Protein AF-A0A966KMU8-F1 (afdb_monomer)

pLDDT: mean 81.79, std 13.54, range [44.19, 96.44]

Solvent-accessible surface area (backbone atoms only — not comparable to full-atom values): 11933 Å² total; per-residue (Å²): 80,51,68,30,43,35,52,40,21,59,75,62,37,68,90,67,59,47,63,68,55,29,30,61,69,42,75,46,68,76,71,56,51,53,75,74,33,65,46,62,56,37,42,50,31,54,43,38,76,75,45,41,55,70,48,51,51,51,43,41,45,61,68,57,72,90,74,52,74,70,79,55,42,66,22,52,52,46,50,63,64,45,20,84,82,33,68,70,30,29,73,56,48,50,63,39,51,53,53,52,45,58,61,40,67,74,50,51,72,41,44,34,54,46,23,55,49,40,36,54,50,50,51,49,46,69,70,36,39,89,83,37,65,74,57,60,75,50,51,63,54,54,46,54,60,44,67,55,61,57,57,52,38,64,78,68,67,50,67,88,56,79,75,79,76,70,85,70,64,84,70,58,56,86,66,66,63,50,53,59,48,52,52,48,36,41,51,52,23,42,51,53,43,32,73,75,59,35,77,94,66,62,46,72,76,57,25,69,73,64,81

Radius of gyration: 22.35 Å; Cα contacts (8 Å, |Δi|>4): 184; chains: 1; bounding box: 47×52×58 Å

Secondary structure (DSSP, 8-state):
-HHHHHHHHHHH-GGG--HHHHHHHTT--THHHHHHHSSHHHHHHHHHHHHHHHHHHHHHS---GGGS--TTHHHHHHHHHHTTT-HHHHHHHHHHHHHHHHHHHTS-HHHHHHHHHHHHHHHHHHHHTTT-GGGGGGHHHHHHHHTS-TTHHHHTT-TTPPP----------TTTTHHHHHHHHHHHHHHHHHHHH-GGG--HHHHTTT-

Sequence (211 aa):
MLRAGMHLIETNGIDRVTVAAILEEAEVARGTVYAHFGEVFGVFASAWSLLGAPWLRLMVSAPDEATMPSQYRGALVSILLAARRAPVLHEVVQPDVDRVWAEVERSTAGSELRAVWLLLMRLSLDLSLPALPEATALVPLVGVIGSLPDDVLERYGLVGQEIPKLPVSATLSPFDSEVDDITRRLMVAAVDVVASSGLSAASMLRVCRTA

Structure (mmCIF, N/CA/C/O backbone):
data_AF-A0A966KMU8-F1
#
_entry.id   AF-A0A966KMU8-F1
#
loop_
_atom_site.group_PDB
_atom_site.id
_atom_site.type_symbol
_atom_site.label_atom_id
_atom_site.label_alt_id
_atom_site.label_comp_id
_atom_site.label_asym_id
_atom_site.label_entity_id
_atom_site.label_seq_id
_atom_site.pdbx_PDB_ins_code
_atom_site.Cartn_x
_atom_site.Cartn_y
_atom_site.Cartn_z
_atom_site.occupancy
_atom_site.B_iso_or_equiv
_atom_site.auth_seq_id
_atom_site.auth_comp_id
_atom_site.auth_asym_id
_atom_site.auth_atom_id
_atom_site.pdbx_PDB_model_num
ATOM 1 N N . MET A 1 1 ? -15.571 7.636 9.233 1.00 87.12 1 MET A N 1
ATOM 2 C CA . MET A 1 1 ? -15.111 6.260 9.536 1.00 87.12 1 MET A CA 1
ATOM 3 C C . MET A 1 1 ? -13.899 5.847 8.711 1.00 87.12 1 MET A C 1
ATOM 5 O O . MET A 1 1 ? -12.851 5.727 9.314 1.00 87.12 1 MET A O 1
ATOM 9 N N . LEU A 1 2 ? -13.968 5.707 7.376 1.00 91.69 2 LEU A N 1
ATOM 10 C CA . LEU A 1 2 ? -12.785 5.306 6.578 1.00 91.69 2 LEU A CA 1
ATOM 11 C C . LEU A 1 2 ? -11.597 6.260 6.768 1.00 91.69 2 LEU A C 1
ATOM 13 O O . LEU A 1 2 ? -10.502 5.830 7.104 1.00 91.69 2 LEU A O 1
ATOM 17 N N . ARG A 1 3 ? -11.849 7.572 6.661 1.00 91.44 3 ARG A N 1
ATOM 18 C CA . ARG A 1 3 ? -10.847 8.621 6.904 1.00 91.44 3 ARG A CA 1
ATOM 19 C C . ARG A 1 3 ? -10.197 8.521 8.291 1.00 91.44 3 ARG A C 1
ATOM 21 O O . ARG A 1 3 ? -8.981 8.598 8.399 1.00 91.44 3 ARG A O 1
ATOM 28 N N . ALA A 1 4 ? -11.023 8.326 9.318 1.00 91.31 4 ALA A N 1
ATOM 29 C CA . ALA A 1 4 ? -10.590 8.142 10.701 1.00 91.31 4 ALA A CA 1
ATOM 30 C C . ALA A 1 4 ? -9.742 6.870 10.858 1.00 91.31 4 ALA A C 1
ATOM 32 O O . ALA A 1 4 ? -8.673 6.916 11.446 1.00 91.31 4 ALA A O 1
ATOM 33 N N . GLY A 1 5 ? -10.167 5.753 10.256 1.00 91.69 5 GLY A N 1
ATOM 34 C CA . GLY A 1 5 ? -9.404 4.506 10.239 1.00 91.69 5 GLY A CA 1
ATOM 35 C C . GLY A 1 5 ? -8.023 4.675 9.607 1.00 91.69 5 GLY A C 1
ATOM 36 O O . GLY A 1 5 ? -7.034 4.284 10.213 1.00 91.69 5 GLY A O 1
ATOM 37 N N . MET A 1 6 ? -7.938 5.323 8.442 1.00 94.81 6 MET A N 1
ATOM 38 C CA . MET A 1 6 ? -6.650 5.581 7.788 1.00 94.81 6 MET A CA 1
ATOM 39 C C . MET A 1 6 ? -5.757 6.509 8.622 1.00 94.81 6 MET A C 1
ATOM 41 O O . MET A 1 6 ? -4.573 6.235 8.772 1.00 94.81 6 MET A O 1
ATOM 45 N N . HIS A 1 7 ? -6.317 7.568 9.216 1.00 94.00 7 HIS A N 1
ATOM 46 C CA . HIS A 1 7 ? -5.573 8.463 10.110 1.00 94.00 7 HIS A CA 1
ATOM 47 C C . HIS A 1 7 ? -5.036 7.739 11.359 1.00 94.00 7 HIS A C 1
ATOM 49 O O . HIS A 1 7 ? -3.885 7.928 11.752 1.00 94.00 7 HIS A O 1
ATOM 55 N N . LEU A 1 8 ? -5.840 6.856 11.955 1.00 93.56 8 LEU A N 1
ATOM 56 C CA . LEU A 1 8 ? -5.433 6.048 13.105 1.00 93.56 8 LEU A CA 1
ATOM 57 C C . LEU A 1 8 ? -4.357 5.016 12.746 1.00 93.56 8 LEU A C 1
ATOM 59 O O . LEU A 1 8 ? -3.495 4.745 13.578 1.00 93.56 8 LEU A O 1
ATOM 63 N N . ILE A 1 9 ? -4.370 4.463 11.527 1.00 94.38 9 ILE A N 1
ATOM 64 C CA . ILE A 1 9 ? -3.278 3.597 11.058 1.00 94.38 9 ILE A CA 1
ATOM 65 C C . ILE A 1 9 ? -1.978 4.401 10.934 1.00 94.38 9 ILE A C 1
ATOM 67 O O . ILE A 1 9 ? -0.957 3.941 11.432 1.00 94.38 9 ILE A O 1
ATOM 71 N N . GLU A 1 10 ? -2.007 5.586 10.312 1.00 91.00 10 GLU A N 1
ATOM 72 C CA . GLU A 1 10 ? -0.810 6.435 10.148 1.00 91.00 10 GLU A CA 1
ATOM 73 C C . GLU A 1 10 ? -0.162 6.801 11.490 1.00 91.00 10 GLU A C 1
ATOM 75 O O . GLU A 1 10 ? 1.058 6.857 11.611 1.00 91.00 10 GLU A O 1
ATOM 80 N N . THR A 1 11 ? -0.979 7.053 12.512 1.00 90.31 11 THR A N 1
ATOM 81 C CA . THR A 1 11 ? -0.500 7.529 13.817 1.00 90.31 11 THR A CA 1
ATOM 82 C C . THR A 1 11 ? -0.091 6.398 14.753 1.00 90.31 11 THR A C 1
ATOM 84 O O . THR A 1 11 ? 0.915 6.509 15.454 1.00 90.31 11 THR A O 1
ATOM 87 N N . ASN A 1 12 ? -0.852 5.301 14.775 1.00 90.62 12 ASN A N 1
ATOM 88 C CA . ASN A 1 12 ? -0.710 4.260 15.795 1.00 90.62 12 ASN A CA 1
ATOM 89 C C . ASN A 1 12 ? -0.205 2.921 15.242 1.00 90.62 12 ASN A C 1
ATOM 91 O O . ASN A 1 12 ? 0.166 2.040 16.021 1.00 90.62 12 ASN A O 1
ATOM 95 N N . GLY A 1 13 ? -0.181 2.758 13.920 1.00 89.56 13 GLY A N 1
ATOM 96 C CA . GLY A 1 13 ? 0.028 1.478 13.257 1.00 89.56 13 GLY A CA 1
ATOM 97 C C . GLY A 1 13 ? -1.237 0.617 13.255 1.00 89.56 13 GLY A C 1
ATOM 98 O O . GLY A 1 13 ? -2.065 0.668 14.166 1.00 89.56 13 GLY A O 1
ATOM 99 N N . ILE A 1 14 ? -1.373 -0.212 12.218 1.00 92.31 14 ILE A N 1
ATOM 100 C CA . ILE A 1 14 ? -2.603 -0.968 11.934 1.00 92.31 14 ILE A CA 1
ATOM 101 C C . ILE A 1 14 ? -3.051 -1.894 13.075 1.00 92.31 14 ILE A C 1
ATOM 103 O O . ILE A 1 14 ? -4.246 -2.019 13.324 1.00 92.31 14 ILE A O 1
ATOM 107 N N . ASP A 1 15 ? -2.103 -2.470 13.819 1.00 89.25 15 ASP A N 1
ATOM 108 C CA . ASP A 1 15 ? -2.380 -3.427 14.901 1.00 89.25 15 ASP A CA 1
ATOM 109 C C . ASP A 1 15 ? -2.935 -2.780 16.175 1.00 89.25 15 ASP A C 1
ATOM 111 O O . ASP A 1 15 ? -3.486 -3.469 17.032 1.00 89.25 15 ASP A O 1
ATOM 115 N N . ARG A 1 16 ? -2.777 -1.461 16.336 1.00 90.19 16 ARG A N 1
ATOM 116 C CA . ARG A 1 16 ? -3.205 -0.741 17.547 1.00 90.19 16 ARG A CA 1
ATOM 117 C C . ARG A 1 16 ? -4.558 -0.057 17.389 1.00 90.19 16 ARG A C 1
ATOM 119 O O . ARG A 1 16 ? -5.068 0.522 18.347 1.00 90.19 16 ARG A O 1
ATOM 126 N N . VAL A 1 17 ? -5.147 -0.107 16.198 1.00 92.38 17 VAL A N 1
ATOM 127 C CA . VAL A 1 17 ? -6.423 0.549 15.924 1.00 92.38 17 VAL A CA 1
ATOM 128 C C . VAL A 1 17 ? -7.578 -0.314 16.427 1.00 92.38 17 VAL A C 1
ATOM 130 O O . VAL A 1 17 ? -7.686 -1.495 16.110 1.00 92.38 17 VAL A O 1
ATOM 133 N N . THR A 1 18 ? -8.487 0.294 17.188 1.00 91.06 18 THR A N 1
ATOM 134 C CA . THR A 1 18 ? -9.681 -0.376 17.722 1.00 91.06 18 THR A CA 1
ATOM 135 C C . THR A 1 18 ? -10.960 0.232 17.150 1.00 91.06 18 THR A C 1
ATOM 137 O O . THR A 1 18 ? -10.980 1.394 16.741 1.00 91.06 18 THR A O 1
ATOM 140 N N . VAL A 1 19 ? -12.068 -0.525 17.180 1.00 88.44 19 VAL A N 1
ATOM 141 C CA . VAL A 1 19 ? -13.398 -0.007 16.798 1.00 88.44 19 VAL A CA 1
ATOM 142 C C . VAL A 1 19 ? -13.755 1.236 17.616 1.00 88.44 19 VAL A C 1
ATOM 144 O O . VAL A 1 19 ? -14.278 2.200 17.069 1.00 88.44 19 VAL A O 1
ATOM 147 N N . ALA A 1 20 ? -13.457 1.225 18.920 1.00 87.81 20 ALA A N 1
ATOM 148 C CA . ALA A 1 20 ? -13.740 2.346 19.809 1.00 87.81 20 ALA A CA 1
ATOM 149 C C . ALA A 1 20 ? -12.994 3.617 19.378 1.00 87.81 20 ALA A C 1
ATOM 151 O O . ALA A 1 20 ? -13.634 4.655 19.240 1.00 87.81 20 ALA A O 1
ATOM 152 N N . ALA A 1 21 ? -11.696 3.505 19.078 1.00 90.38 21 ALA A N 1
ATOM 153 C CA . ALA A 1 21 ? -10.892 4.628 18.602 1.00 90.38 21 ALA A CA 1
ATOM 154 C C . ALA A 1 21 ? -11.410 5.181 17.263 1.00 90.38 21 ALA A C 1
ATOM 156 O O . ALA A 1 21 ? -11.514 6.390 17.097 1.00 90.38 21 ALA A O 1
ATOM 157 N N . ILE A 1 22 ? -11.807 4.312 16.322 1.00 90.31 22 ILE A N 1
ATOM 158 C CA . ILE A 1 22 ? -12.372 4.748 15.030 1.00 90.31 22 ILE A CA 1
ATOM 159 C C . ILE A 1 22 ? -13.677 5.522 15.222 1.00 90.31 22 ILE A C 1
ATOM 161 O O . ILE A 1 22 ? -13.930 6.485 14.502 1.00 90.31 22 ILE A O 1
ATOM 165 N N . LEU A 1 23 ? -14.533 5.076 16.138 1.00 89.69 23 LEU A N 1
ATOM 166 C CA . LEU A 1 23 ? -15.818 5.719 16.407 1.00 89.69 23 LEU A CA 1
ATOM 167 C C . LEU A 1 23 ? -15.656 7.069 17.094 1.00 89.69 23 LEU A C 1
ATOM 169 O O . LEU A 1 23 ? -16.379 8.000 16.750 1.00 89.69 23 LEU A O 1
ATOM 173 N N . GLU A 1 24 ? -14.720 7.150 18.039 1.00 89.94 24 GLU A N 1
ATOM 174 C CA . GLU A 1 24 ? -14.348 8.387 18.722 1.00 89.94 24 GLU A CA 1
ATOM 175 C C . GLU A 1 24 ? -13.802 9.408 17.718 1.00 89.94 24 GLU A C 1
ATOM 177 O O . GLU A 1 24 ? -14.367 10.487 17.585 1.00 89.94 24 GLU A O 1
ATOM 182 N N . GLU A 1 25 ? -12.811 9.016 16.915 1.00 90.44 25 GLU A N 1
ATOM 183 C CA . GLU A 1 25 ? -12.204 9.859 15.876 1.00 90.44 25 GLU A CA 1
ATOM 184 C C . GLU A 1 25 ? -13.202 10.261 14.773 1.00 90.44 25 GLU A C 1
ATOM 186 O O . GLU A 1 25 ? -13.103 11.330 14.177 1.00 90.44 25 GLU A O 1
ATOM 191 N N . ALA A 1 26 ? -14.165 9.395 14.447 1.00 88.62 26 ALA A N 1
ATOM 192 C CA . ALA A 1 26 ? -15.171 9.681 13.428 1.00 88.62 26 ALA A CA 1
ATOM 193 C C . ALA A 1 26 ? -16.395 10.443 13.961 1.00 88.62 26 ALA A C 1
ATOM 195 O O . ALA A 1 26 ? -17.251 10.788 13.146 1.00 88.62 26 ALA A O 1
ATOM 196 N N . GLU A 1 27 ? -16.500 10.647 15.278 1.00 87.44 27 GLU A N 1
ATOM 197 C CA . GLU A 1 27 ? -17.662 11.225 15.966 1.00 87.44 27 GLU A CA 1
ATOM 198 C C . GLU A 1 27 ? -18.988 10.493 15.652 1.00 87.44 27 GLU A C 1
ATOM 200 O O . GLU A 1 27 ? -20.037 11.106 15.445 1.00 87.44 27 GLU A O 1
ATOM 205 N N . VAL A 1 28 ? -18.967 9.151 15.601 1.00 83.75 28 VAL A N 1
ATOM 206 C CA . VAL A 1 28 ? -20.143 8.324 15.244 1.00 83.75 28 VAL A CA 1
ATOM 207 C C . VAL A 1 28 ? -20.522 7.339 16.357 1.00 83.75 28 VAL A C 1
ATOM 209 O O . VAL A 1 28 ? -19.677 6.815 17.078 1.00 83.75 28 VAL A O 1
ATOM 212 N N . ALA A 1 29 ? -21.816 7.020 16.477 1.00 76.31 29 ALA A N 1
ATOM 213 C CA . ALA A 1 29 ? -22.326 6.022 17.420 1.00 76.31 29 ALA A CA 1
ATOM 214 C C . ALA A 1 29 ? -21.867 4.580 17.101 1.00 76.31 29 ALA A C 1
ATOM 216 O O . ALA A 1 29 ? -21.797 4.172 15.937 1.00 76.31 29 ALA A O 1
ATOM 217 N N . ARG A 1 30 ? -21.656 3.766 18.153 1.00 65.06 30 ARG A N 1
ATOM 218 C CA . ARG A 1 30 ? -21.103 2.390 18.088 1.00 65.06 30 ARG A CA 1
ATOM 219 C C . ARG A 1 30 ? -21.807 1.421 17.143 1.00 65.06 30 ARG A C 1
ATOM 221 O O . ARG A 1 30 ? -21.131 0.604 16.524 1.00 65.06 30 ARG A O 1
ATOM 228 N N . GLY A 1 31 ? -23.133 1.497 17.020 1.00 67.81 31 GLY A N 1
ATOM 229 C CA . GLY A 1 31 ? -23.907 0.573 16.177 1.00 67.81 31 GLY A CA 1
ATOM 230 C C . GLY A 1 31 ? -23.547 0.641 14.688 1.00 67.81 31 GLY A C 1
ATOM 231 O O . GLY A 1 31 ? -23.758 -0.318 13.955 1.00 67.81 31 GLY A O 1
ATOM 232 N N . THR A 1 32 ? -22.943 1.748 14.254 1.00 73.31 32 THR A N 1
ATOM 233 C CA . THR A 1 32 ? -22.671 2.038 12.844 1.00 73.31 32 THR A CA 1
ATOM 234 C C . THR A 1 32 ? -21.532 1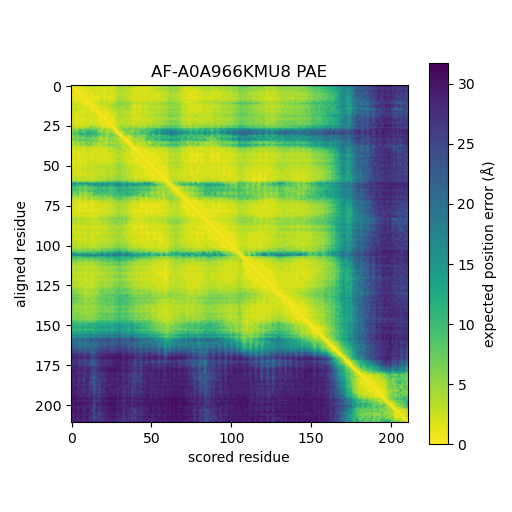.184 12.279 1.00 73.31 32 THR A C 1
ATOM 236 O O . THR A 1 32 ? -21.601 0.753 11.135 1.00 73.31 32 THR A O 1
ATOM 239 N N . VAL A 1 33 ? -20.494 0.866 13.063 1.00 71.44 33 VAL A N 1
ATOM 240 C CA . VAL A 1 33 ? -19.360 0.077 12.540 1.00 71.44 33 VAL A CA 1
ATOM 241 C C . VAL A 1 33 ? -19.747 -1.381 12.310 1.00 71.44 33 VAL A C 1
ATOM 243 O O . VAL A 1 33 ? -19.510 -1.906 11.228 1.00 71.44 33 VAL A O 1
ATOM 246 N N . TYR A 1 34 ? -20.395 -2.021 13.284 1.00 73.94 34 TYR A N 1
ATOM 247 C CA . TYR A 1 34 ? -20.785 -3.429 13.163 1.00 73.94 34 TYR A CA 1
ATOM 248 C C . TYR A 1 34 ? -21.831 -3.657 12.067 1.00 73.94 34 TYR A C 1
ATOM 250 O O . TYR A 1 34 ? -21.775 -4.670 11.380 1.00 73.94 34 TYR A O 1
ATOM 258 N N . ALA A 1 35 ? -22.743 -2.701 11.860 1.00 76.75 35 ALA A N 1
ATOM 259 C CA . ALA A 1 35 ? -23.758 -2.794 10.813 1.00 76.75 35 ALA A CA 1
ATOM 260 C C . ALA A 1 35 ? -23.187 -2.641 9.391 1.00 76.75 35 ALA A C 1
ATOM 262 O O . ALA A 1 35 ? -23.710 -3.250 8.463 1.00 76.75 35 ALA A O 1
ATOM 263 N N . HIS A 1 36 ? -22.138 -1.830 9.211 1.00 79.19 36 HIS A N 1
ATOM 264 C CA . HIS A 1 36 ? -21.603 -1.506 7.883 1.00 79.19 36 HIS A CA 1
ATOM 265 C C . HIS A 1 36 ? -20.320 -2.256 7.514 1.00 79.19 36 HIS A C 1
ATOM 267 O O . HIS A 1 36 ? -20.081 -2.481 6.333 1.00 79.19 36 HIS A O 1
ATOM 273 N N . PHE A 1 37 ? -19.499 -2.629 8.497 1.00 83.00 37 PHE A N 1
ATOM 274 C CA . PHE A 1 37 ? -18.154 -3.166 8.263 1.00 83.00 37 PHE A CA 1
ATOM 275 C C . PHE A 1 37 ? -17.873 -4.479 9.000 1.00 83.00 37 PHE A C 1
ATOM 277 O O . PHE A 1 37 ? -16.872 -5.125 8.709 1.00 83.00 37 PHE A O 1
ATOM 284 N N . GLY A 1 38 ? -18.717 -4.877 9.958 1.00 83.56 38 GLY A N 1
ATOM 285 C CA . GLY A 1 38 ? -18.521 -6.074 10.783 1.00 83.56 38 GLY A CA 1
ATOM 286 C C . GLY A 1 38 ? -17.413 -5.919 11.831 1.00 83.56 38 GLY A C 1
ATOM 287 O O . GLY A 1 38 ? -17.683 -6.014 13.022 1.00 83.56 38 GLY A O 1
ATOM 288 N N . GLU A 1 39 ? -16.183 -5.626 11.415 1.00 85.81 39 GLU A N 1
ATOM 289 C CA . GLU A 1 39 ? -15.007 -5.503 12.285 1.00 85.81 39 GLU A CA 1
ATOM 290 C C . GLU A 1 39 ? -14.039 -4.397 11.824 1.00 85.81 39 GLU A C 1
ATOM 292 O O . GLU A 1 39 ? -14.242 -3.762 10.788 1.00 85.81 39 GLU A O 1
ATOM 297 N N . VAL A 1 40 ? -12.962 -4.160 12.590 1.00 90.00 40 VAL A N 1
ATOM 298 C CA . VAL A 1 40 ? -11.936 -3.147 12.263 1.00 90.00 40 VAL A CA 1
ATOM 299 C C . VAL A 1 40 ? -11.335 -3.391 10.878 1.00 90.00 40 VAL A C 1
ATOM 301 O O . VAL A 1 40 ? -11.253 -2.461 10.075 1.00 90.00 40 VAL A O 1
ATOM 304 N N . PHE A 1 41 ? -10.974 -4.639 10.559 1.00 91.31 41 PHE A N 1
ATOM 305 C CA . PHE A 1 41 ? -10.411 -4.975 9.250 1.00 91.31 41 PHE A CA 1
ATOM 306 C C . PHE A 1 41 ? -11.396 -4.754 8.100 1.00 91.31 41 PHE A C 1
ATOM 308 O O . PHE A 1 41 ? -10.959 -4.392 7.013 1.00 91.31 41 PHE A O 1
ATOM 315 N N . GLY A 1 42 ? -12.709 -4.839 8.332 1.00 90.88 42 GLY A N 1
ATOM 316 C CA . GLY A 1 42 ? -13.714 -4.474 7.330 1.00 90.88 42 GLY A CA 1
ATOM 317 C C . GLY A 1 42 ? -13.707 -2.980 6.980 1.00 90.88 42 GLY A C 1
ATOM 318 O O . GLY A 1 42 ? -13.909 -2.606 5.820 1.00 90.88 42 GLY A O 1
ATOM 319 N N . VAL A 1 43 ? -13.396 -2.107 7.949 1.00 92.62 43 VAL A N 1
ATOM 320 C CA . VAL A 1 43 ? -13.203 -0.663 7.704 1.00 92.62 43 VAL A CA 1
ATOM 321 C C . VAL A 1 43 ? -11.992 -0.446 6.793 1.00 92.62 43 VAL A C 1
ATOM 323 O O . VAL A 1 43 ? -12.055 0.341 5.850 1.00 92.62 43 VAL A O 1
ATOM 326 N N . PHE A 1 44 ? -10.898 -1.164 7.040 1.00 95.56 44 PHE A N 1
ATOM 327 C CA . PHE A 1 44 ? -9.670 -1.058 6.250 1.00 95.56 44 PHE A CA 1
ATOM 328 C C . PHE A 1 44 ? -9.816 -1.673 4.858 1.00 95.56 44 PHE A C 1
ATOM 330 O O . PHE A 1 44 ? -9.381 -1.062 3.887 1.00 95.56 44 PHE A O 1
ATOM 337 N N . ALA A 1 45 ? -10.499 -2.813 4.736 1.00 94.88 45 ALA A N 1
ATOM 338 C CA . ALA A 1 45 ? -10.838 -3.422 3.453 1.00 94.88 45 ALA A CA 1
ATOM 339 C C . ALA A 1 45 ? -11.677 -2.470 2.587 1.00 94.88 45 ALA A C 1
ATOM 341 O O . ALA A 1 45 ? -11.433 -2.311 1.390 1.00 94.88 45 ALA A O 1
ATOM 342 N N . SER A 1 46 ? -12.624 -1.763 3.209 1.00 94.81 46 SER A N 1
ATOM 343 C CA . SER A 1 46 ? -13.432 -0.743 2.533 1.00 94.81 46 SER A CA 1
ATOM 344 C C . SER A 1 46 ? -12.599 0.470 2.109 1.00 94.81 46 SER A C 1
ATOM 346 O O . SER A 1 46 ? -12.801 1.004 1.021 1.00 94.81 46 SER A O 1
ATOM 348 N N . ALA A 1 47 ? -11.645 0.906 2.938 1.00 94.62 47 ALA A N 1
ATOM 349 C CA . ALA A 1 47 ? -10.728 1.986 2.577 1.00 94.62 47 ALA A CA 1
ATOM 350 C C . ALA A 1 47 ? -9.799 1.581 1.419 1.00 94.62 47 ALA A C 1
ATOM 352 O O . ALA A 1 47 ? -9.617 2.355 0.478 1.00 94.62 47 ALA A O 1
ATOM 353 N N . TRP A 1 48 ? -9.276 0.352 1.449 1.00 96.44 48 TRP A N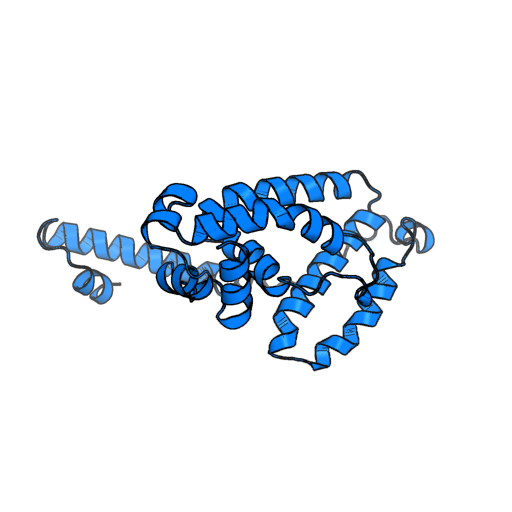 1
ATOM 354 C CA . TRP A 1 48 ? -8.488 -0.222 0.363 1.00 96.44 48 TRP A CA 1
ATOM 355 C C . TRP A 1 48 ? -9.285 -0.298 -0.936 1.00 96.44 48 TRP A C 1
ATOM 357 O O . TRP A 1 48 ? -8.809 0.157 -1.965 1.00 96.44 48 TRP A O 1
ATOM 367 N N . SER A 1 49 ? -10.528 -0.774 -0.893 1.00 95.00 49 SER A N 1
ATOM 368 C CA . SER A 1 49 ? -11.374 -0.888 -2.090 1.00 95.00 49 SER A CA 1
ATOM 369 C C . SER A 1 49 ? -11.585 0.452 -2.816 1.00 95.00 49 SER A C 1
ATOM 371 O O . SER A 1 49 ? -11.874 0.471 -4.009 1.00 95.00 49 SER A O 1
ATOM 373 N N . LEU A 1 50 ? -11.437 1.583 -2.114 1.00 93.44 50 LEU A N 1
ATOM 374 C CA . LEU A 1 50 ? -11.532 2.923 -2.700 1.00 93.44 50 LEU A CA 1
ATOM 375 C C . LEU A 1 50 ? -10.199 3.460 -3.238 1.00 93.44 50 LEU A C 1
ATOM 377 O O . LEU A 1 50 ? -10.202 4.215 -4.208 1.00 93.44 50 LEU A O 1
ATOM 381 N N . LEU A 1 51 ? -9.078 3.140 -2.587 1.00 94.25 51 LEU A N 1
ATOM 382 C CA . LEU A 1 51 ? -7.794 3.831 -2.794 1.00 94.25 51 LEU A CA 1
ATOM 383 C C . LEU A 1 51 ? -6.642 2.910 -3.221 1.00 94.25 51 LEU A C 1
ATOM 385 O O . LEU A 1 51 ? -5.681 3.380 -3.827 1.00 94.25 51 LEU A O 1
ATOM 389 N N . GLY A 1 52 ? -6.738 1.617 -2.924 1.00 93.75 52 GLY A N 1
ATOM 390 C CA . GLY A 1 52 ? -5.681 0.617 -3.039 1.00 93.75 52 GLY A CA 1
ATOM 391 C C . GLY A 1 52 ? -5.204 0.410 -4.469 1.00 93.75 52 GLY A C 1
ATOM 392 O O . GLY A 1 52 ? -4.034 0.650 -4.753 1.00 93.75 52 GLY A O 1
ATOM 393 N N . ALA A 1 53 ? -6.094 0.037 -5.394 1.00 93.81 53 ALA A N 1
ATOM 394 C CA . ALA A 1 53 ? -5.710 -0.176 -6.792 1.00 93.81 53 ALA A CA 1
ATOM 395 C C . ALA A 1 53 ? -5.124 1.082 -7.478 1.00 93.81 53 ALA A C 1
ATOM 397 O O . ALA A 1 53 ? -4.063 0.965 -8.098 1.00 93.81 53 ALA A O 1
ATOM 398 N N . PRO A 1 54 ? -5.727 2.288 -7.374 1.00 92.81 54 PRO A N 1
ATOM 399 C CA . PRO A 1 54 ? -5.113 3.510 -7.900 1.00 92.81 54 PRO A CA 1
ATOM 400 C C . PRO A 1 54 ? -3.727 3.788 -7.308 1.00 92.81 54 PRO A C 1
ATOM 402 O O . PRO A 1 54 ? -2.805 4.136 -8.043 1.00 92.81 54 PRO A O 1
ATOM 405 N N . TRP A 1 55 ? -3.560 3.594 -5.998 1.00 93.75 55 TRP A N 1
ATOM 406 C CA . TRP A 1 55 ? -2.273 3.763 -5.330 1.00 93.75 55 TRP A CA 1
ATOM 407 C C . TRP A 1 55 ? -1.235 2.731 -5.795 1.00 93.75 55 TRP A C 1
ATOM 409 O O . TRP A 1 55 ? -0.123 3.114 -6.146 1.00 93.75 55 TRP A O 1
ATOM 419 N N . LEU A 1 56 ? -1.594 1.447 -5.895 1.00 94.19 56 LEU A N 1
ATOM 420 C CA . LEU A 1 56 ? -0.702 0.395 -6.396 1.00 94.19 56 LEU A CA 1
ATOM 421 C C . LEU A 1 56 ? -0.211 0.689 -7.813 1.00 94.19 56 LEU A C 1
ATOM 423 O O . LEU A 1 56 ? 0.976 0.536 -8.093 1.00 94.19 56 LEU A O 1
ATOM 427 N N . ARG A 1 57 ? -1.097 1.168 -8.696 1.00 93.25 57 ARG A N 1
ATOM 428 C CA . ARG A 1 57 ? -0.714 1.592 -10.050 1.00 93.25 57 ARG A CA 1
ATOM 429 C C . ARG A 1 57 ? 0.329 2.699 -10.014 1.00 93.25 57 ARG A C 1
ATOM 431 O O . ARG A 1 57 ? 1.284 2.642 -10.780 1.00 93.25 57 ARG A O 1
ATOM 438 N N . LEU A 1 58 ? 0.178 3.678 -9.123 1.00 91.62 58 LEU A N 1
ATOM 439 C CA . LEU A 1 58 ? 1.180 4.727 -8.947 1.00 91.62 58 LEU A CA 1
ATOM 440 C C . LEU A 1 58 ? 2.512 4.155 -8.451 1.00 91.62 58 LEU A C 1
ATOM 442 O O . LEU A 1 58 ? 3.546 4.542 -8.984 1.00 91.62 58 LEU A O 1
ATOM 446 N N . MET A 1 59 ? 2.487 3.203 -7.511 1.00 91.56 59 MET A N 1
ATOM 447 C CA . MET A 1 59 ? 3.685 2.567 -6.946 1.00 91.56 59 MET A CA 1
ATOM 448 C C . MET A 1 59 ? 4.526 1.826 -7.991 1.00 91.56 59 MET A C 1
ATOM 450 O O . MET A 1 59 ? 5.751 1.920 -7.940 1.00 91.56 59 MET A O 1
ATOM 454 N N . VAL A 1 60 ? 3.885 1.139 -8.943 1.00 91.94 60 VAL A N 1
ATOM 455 C CA . VAL A 1 60 ? 4.565 0.397 -10.026 1.00 91.94 60 VAL A CA 1
ATOM 456 C C . VAL A 1 60 ? 4.860 1.250 -11.264 1.00 91.94 60 VAL A C 1
ATOM 458 O O . VAL A 1 60 ? 5.646 0.853 -12.121 1.00 91.94 60 VAL A O 1
ATOM 461 N N . SER A 1 61 ? 4.231 2.420 -11.375 1.00 87.25 61 SER A N 1
ATOM 462 C CA . SER A 1 61 ? 4.469 3.372 -12.463 1.00 87.25 61 SER A CA 1
ATOM 463 C C . SER A 1 61 ? 5.646 4.291 -12.137 1.00 87.25 61 SER A C 1
ATOM 465 O O . SER A 1 61 ? 6.136 4.314 -11.012 1.00 87.25 61 SER A O 1
ATOM 467 N N . ALA A 1 62 ? 6.061 5.124 -13.091 1.00 78.12 62 ALA A N 1
ATOM 468 C CA . ALA A 1 62 ? 7.116 6.120 -12.902 1.00 78.12 62 ALA A CA 1
ATOM 469 C C . ALA A 1 62 ? 6.603 7.575 -12.753 1.00 78.12 62 ALA A C 1
ATOM 471 O O . ALA A 1 62 ? 7.116 8.457 -13.445 1.00 78.12 62 ALA A O 1
ATOM 472 N N . PRO A 1 63 ? 5.591 7.883 -11.907 1.00 77.62 63 PRO A N 1
ATOM 473 C CA . PRO A 1 63 ? 5.302 9.275 -11.603 1.00 77.62 63 PRO A CA 1
ATOM 474 C C . PRO A 1 63 ? 6.468 9.861 -10.803 1.00 77.62 63 PRO A C 1
ATOM 476 O O . PRO A 1 63 ? 7.151 9.142 -10.066 1.00 77.62 63 PRO A O 1
ATOM 479 N N . ASP A 1 64 ? 6.667 11.170 -10.931 1.00 77.19 64 ASP A N 1
ATOM 480 C CA . ASP A 1 64 ? 7.580 11.899 -10.058 1.00 77.19 64 ASP A CA 1
ATOM 481 C C . ASP A 1 64 ? 7.132 11.717 -8.601 1.00 77.19 64 ASP A C 1
ATOM 483 O O . ASP A 1 64 ? 5.954 11.886 -8.273 1.00 77.19 64 ASP A O 1
ATOM 487 N N . GLU A 1 65 ? 8.065 11.367 -7.721 1.00 79.00 65 GLU A N 1
ATOM 488 C CA . GLU A 1 65 ? 7.793 11.115 -6.308 1.00 79.00 65 GLU A CA 1
ATOM 489 C C . GLU A 1 65 ? 7.183 12.348 -5.625 1.00 79.00 65 GLU A C 1
ATOM 491 O O . GLU A 1 65 ? 6.326 12.211 -4.754 1.00 79.00 65 GLU A O 1
ATOM 496 N N . ALA A 1 66 ? 7.537 13.556 -6.080 1.00 73.44 66 ALA A N 1
ATOM 497 C CA . ALA A 1 66 ? 6.949 14.804 -5.592 1.00 73.44 66 ALA A CA 1
ATOM 498 C C . ALA A 1 66 ? 5.443 14.935 -5.896 1.00 73.44 66 ALA A C 1
ATOM 500 O O . ALA A 1 66 ? 4.741 15.706 -5.243 1.00 73.44 66 ALA A O 1
ATOM 501 N N . THR A 1 67 ? 4.939 14.189 -6.883 1.00 77.75 67 THR A N 1
ATOM 502 C CA . THR A 1 67 ? 3.524 14.189 -7.290 1.00 77.75 67 THR A CA 1
ATOM 503 C C . THR A 1 67 ? 2.716 13.065 -6.647 1.00 77.75 67 THR A C 1
ATOM 505 O O . THR A 1 67 ? 1.491 13.030 -6.784 1.00 77.75 67 THR A O 1
ATOM 508 N N . MET A 1 68 ? 3.380 12.156 -5.927 1.00 78.62 68 MET A N 1
ATOM 509 C CA . MET A 1 68 ? 2.717 11.057 -5.237 1.00 78.62 68 MET A CA 1
ATOM 510 C C . MET A 1 68 ? 1.849 11.596 -4.094 1.00 78.62 68 MET A C 1
ATOM 512 O O . MET A 1 68 ? 2.339 12.353 -3.251 1.00 78.62 68 MET A O 1
ATOM 516 N N . PRO A 1 69 ? 0.572 11.184 -4.000 1.00 80.88 69 PRO A N 1
ATOM 517 C CA . PRO A 1 69 ? -0.254 11.512 -2.850 1.00 80.88 69 PRO A CA 1
ATOM 518 C C . PRO A 1 69 ? 0.397 10.998 -1.561 1.00 80.88 69 PRO A C 1
ATOM 520 O O . PRO A 1 69 ? 0.625 9.801 -1.397 1.00 80.88 69 PRO A O 1
ATOM 523 N N . SER A 1 70 ? 0.696 11.909 -0.635 1.00 82.62 70 SER A N 1
ATOM 524 C CA . SER A 1 70 ? 1.239 11.566 0.685 1.00 82.62 70 SER A CA 1
ATOM 525 C C . SER A 1 70 ? 0.146 11.187 1.683 1.00 82.62 70 SER A C 1
ATOM 527 O O . SER A 1 70 ? 0.402 10.497 2.669 1.00 82.62 70 SER A O 1
ATOM 529 N N . GLN A 1 71 ? -1.088 11.621 1.429 1.00 86.81 71 GLN A N 1
ATOM 530 C CA . GLN A 1 71 ? -2.214 11.353 2.306 1.00 86.81 71 GLN A CA 1
ATOM 531 C C . GLN A 1 71 ? -2.519 9.849 2.337 1.00 86.81 71 GLN A C 1
ATOM 533 O O . GLN A 1 71 ? -2.828 9.254 1.308 1.00 86.81 71 GLN A O 1
ATOM 538 N N . TYR A 1 72 ? -2.479 9.261 3.534 1.00 87.19 72 TYR A N 1
ATOM 539 C CA . TYR A 1 72 ? -2.779 7.846 3.792 1.00 87.19 72 TYR A CA 1
ATOM 540 C C . TYR A 1 72 ? -1.813 6.837 3.161 1.00 87.19 72 TYR A C 1
ATOM 542 O O . TYR A 1 72 ? -2.130 5.647 3.086 1.00 87.19 72 TYR A O 1
ATOM 550 N N . ARG A 1 73 ? -0.640 7.290 2.712 1.00 90.69 73 ARG A N 1
ATOM 551 C CA . ARG A 1 73 ? 0.362 6.429 2.089 1.00 90.69 73 ARG A CA 1
ATOM 552 C C . ARG A 1 73 ? 0.865 5.341 3.042 1.00 90.69 73 ARG A C 1
ATOM 554 O O . ARG A 1 73 ? 0.830 4.167 2.680 1.00 90.69 73 ARG A O 1
ATOM 561 N N . GLY A 1 74 ? 1.268 5.700 4.260 1.00 91.62 74 GLY A N 1
ATOM 562 C CA . GLY A 1 74 ? 1.727 4.743 5.269 1.00 91.62 74 GLY A CA 1
ATOM 563 C C . GLY A 1 74 ? 0.621 3.780 5.702 1.00 91.62 74 GLY A C 1
ATOM 564 O O . GLY A 1 74 ? 0.866 2.594 5.944 1.00 91.62 74 GLY A O 1
ATOM 565 N N . ALA A 1 75 ? -0.626 4.246 5.708 1.00 94.69 75 ALA A N 1
ATOM 566 C CA . ALA A 1 75 ? -1.783 3.418 5.999 1.00 94.69 75 ALA A CA 1
ATOM 567 C C . ALA A 1 75 ? -2.076 2.399 4.892 1.00 94.69 75 ALA A C 1
ATOM 569 O O . ALA A 1 75 ? -2.341 1.239 5.202 1.00 94.69 75 ALA A O 1
ATOM 570 N N . LEU A 1 76 ? -1.966 2.777 3.615 1.00 95.75 76 LEU A N 1
ATOM 571 C CA . LEU A 1 76 ? -2.101 1.840 2.495 1.00 95.75 76 LEU A CA 1
ATOM 572 C C . LEU A 1 76 ? -0.981 0.794 2.492 1.00 95.75 76 LEU A C 1
ATOM 574 O O . LEU A 1 76 ? -1.269 -0.393 2.341 1.00 95.75 76 LEU A O 1
ATOM 578 N N . VAL A 1 77 ? 0.266 1.197 2.761 1.00 94.94 77 VAL A N 1
ATOM 579 C CA . VAL A 1 77 ? 1.388 0.258 2.948 1.00 94.94 77 VAL A CA 1
ATOM 580 C C . VAL A 1 77 ? 1.094 -0.715 4.091 1.00 94.94 77 VAL A C 1
ATOM 582 O O . VAL A 1 77 ? 1.246 -1.925 3.936 1.00 94.94 77 VAL A O 1
ATOM 585 N N . SER A 1 78 ? 0.610 -0.210 5.225 1.00 94.62 78 SER A N 1
ATOM 586 C CA . SER A 1 78 ? 0.272 -1.045 6.381 1.00 94.62 78 SER A CA 1
ATOM 587 C C . SER A 1 78 ? -0.845 -2.045 6.072 1.00 94.62 78 SER A C 1
ATOM 589 O O . SER A 1 78 ? -0.760 -3.198 6.496 1.00 94.62 78 SER A O 1
ATOM 591 N N . ILE A 1 79 ? -1.871 -1.637 5.315 1.00 96.19 79 ILE A N 1
ATOM 592 C CA . ILE A 1 79 ? -2.953 -2.528 4.871 1.00 96.19 79 ILE A CA 1
ATOM 593 C C . ILE A 1 79 ? -2.412 -3.607 3.928 1.00 96.19 79 ILE A C 1
ATOM 595 O O . ILE A 1 79 ? -2.693 -4.786 4.146 1.00 96.19 79 ILE A O 1
ATOM 599 N N . LEU A 1 80 ? -1.602 -3.228 2.931 1.00 95.75 80 LEU A N 1
ATOM 600 C CA . LEU A 1 80 ? -0.977 -4.165 1.992 1.00 95.75 80 LEU A CA 1
ATOM 601 C C . LEU A 1 80 ? -0.163 -5.236 2.733 1.00 95.75 80 LEU A C 1
ATOM 603 O O . LEU A 1 80 ? -0.304 -6.426 2.459 1.00 95.75 80 LEU A O 1
ATOM 607 N N . LEU A 1 81 ? 0.657 -4.832 3.706 1.00 92.56 81 LEU A N 1
ATOM 608 C CA . LEU A 1 81 ? 1.476 -5.762 4.488 1.00 92.56 81 LEU A CA 1
ATOM 609 C C . LEU A 1 81 ? 0.639 -6.634 5.429 1.00 92.56 81 LEU A C 1
ATOM 611 O O . LEU A 1 81 ? 0.917 -7.825 5.587 1.00 92.56 81 LEU A O 1
ATOM 615 N N . ALA A 1 82 ? -0.402 -6.069 6.041 1.00 92.62 82 ALA A N 1
ATOM 616 C CA . ALA A 1 82 ? -1.291 -6.812 6.925 1.00 92.62 82 ALA A CA 1
ATOM 617 C C . ALA A 1 82 ? -2.168 -7.829 6.182 1.00 92.62 82 ALA A C 1
ATOM 619 O O . ALA A 1 82 ? -2.591 -8.808 6.798 1.00 92.62 82 ALA A O 1
ATOM 620 N N . ALA A 1 83 ? -2.395 -7.653 4.876 1.00 92.56 83 ALA A N 1
ATOM 621 C CA . ALA A 1 83 ? -3.202 -8.559 4.062 1.00 92.56 83 ALA A CA 1
ATOM 622 C C . ALA A 1 83 ? -2.748 -10.021 4.158 1.00 92.56 83 ALA A C 1
ATOM 624 O O . ALA A 1 83 ? -3.576 -10.922 4.174 1.00 92.56 83 ALA A O 1
ATOM 625 N N . ARG A 1 84 ? -1.444 -10.275 4.324 1.00 88.69 84 ARG A N 1
ATOM 626 C CA . ARG A 1 84 ? -0.907 -11.639 4.478 1.00 88.69 84 ARG A CA 1
ATOM 627 C C . ARG A 1 84 ? -1.387 -12.373 5.733 1.00 88.69 84 ARG A C 1
ATOM 629 O O . ARG A 1 84 ? -1.346 -13.597 5.756 1.00 88.69 84 ARG A O 1
ATOM 636 N N . ARG A 1 85 ? -1.792 -11.648 6.781 1.00 88.38 85 ARG A N 1
ATOM 637 C CA . ARG A 1 85 ? -2.201 -12.211 8.083 1.00 88.38 85 ARG A CA 1
ATOM 638 C C . ARG A 1 85 ? -3.667 -11.947 8.442 1.00 88.38 85 ARG A C 1
ATOM 640 O O . ARG A 1 85 ? -4.119 -12.417 9.479 1.00 88.38 85 ARG A O 1
ATOM 647 N N . ALA A 1 86 ? -4.401 -11.206 7.612 1.00 87.94 86 ALA A N 1
ATOM 648 C CA . ALA A 1 86 ? -5.801 -10.856 7.832 1.00 87.94 86 ALA A CA 1
ATOM 649 C C . ALA A 1 86 ? -6.641 -11.262 6.604 1.00 87.94 86 ALA A C 1
ATOM 651 O O . ALA A 1 86 ? -6.603 -10.552 5.596 1.00 87.94 86 ALA A O 1
ATOM 652 N N . PRO A 1 87 ? -7.413 -12.366 6.668 1.00 88.75 87 PRO A N 1
ATOM 653 C CA . PRO A 1 87 ? -8.161 -12.891 5.519 1.00 88.75 87 PRO A CA 1
ATOM 654 C C . PRO A 1 87 ? -9.085 -11.864 4.852 1.00 88.75 87 PRO A C 1
ATOM 656 O O . PRO A 1 87 ? -9.062 -11.722 3.636 1.00 88.75 87 PRO A O 1
ATOM 659 N N . VAL A 1 88 ? -9.808 -11.066 5.647 1.00 89.75 88 VAL A N 1
ATOM 660 C CA . VAL A 1 88 ? -10.717 -10.013 5.151 1.00 89.75 88 VAL A CA 1
ATOM 661 C C . VAL A 1 88 ? -9.983 -8.956 4.318 1.00 89.75 88 VAL A C 1
ATOM 663 O O . VAL A 1 88 ? -10.532 -8.422 3.358 1.00 89.75 88 VAL A O 1
ATOM 666 N N . LEU A 1 89 ? -8.725 -8.655 4.656 1.00 92.81 89 LEU A N 1
ATOM 667 C CA . LEU A 1 89 ? -7.889 -7.772 3.843 1.00 92.81 89 LEU A CA 1
ATOM 668 C C . LEU A 1 89 ? -7.371 -8.494 2.600 1.00 92.81 89 LEU A C 1
ATOM 670 O O . LEU A 1 89 ? -7.375 -7.913 1.520 1.00 92.81 89 LEU A O 1
ATOM 674 N N . HIS A 1 90 ? -6.942 -9.751 2.731 1.00 92.44 90 HIS A N 1
ATOM 675 C CA . HIS A 1 90 ? -6.451 -10.541 1.604 1.00 92.44 90 HIS A CA 1
ATOM 676 C C . HIS A 1 90 ? -7.478 -10.634 0.469 1.00 92.44 90 HIS A C 1
ATOM 678 O O . HIS A 1 90 ? -7.123 -10.432 -0.690 1.00 92.44 90 HIS A O 1
ATOM 684 N N . GLU A 1 91 ? -8.749 -10.860 0.810 1.00 92.56 91 GLU A N 1
ATOM 685 C CA . GLU A 1 91 ? -9.860 -10.981 -0.142 1.00 92.56 91 GLU A CA 1
ATOM 686 C C . GLU A 1 91 ? -10.047 -9.749 -1.038 1.00 92.56 91 GLU A C 1
ATOM 688 O O . GLU A 1 91 ? -10.507 -9.887 -2.170 1.00 92.56 91 GLU A O 1
ATOM 693 N N . VAL A 1 92 ? -9.671 -8.555 -0.566 1.00 95.81 92 VAL A N 1
ATOM 694 C CA . VAL A 1 92 ? -9.760 -7.315 -1.356 1.00 95.81 92 VAL A CA 1
ATOM 695 C C . VAL A 1 92 ? -8.415 -6.879 -1.937 1.00 95.81 92 VAL A C 1
ATOM 697 O O . VAL A 1 92 ? -8.368 -6.340 -3.039 1.00 95.81 92 VAL A O 1
ATOM 700 N N . VAL A 1 93 ? -7.313 -7.132 -1.229 1.00 95.88 93 VAL A N 1
ATOM 701 C CA . VAL A 1 93 ? -5.966 -6.705 -1.633 1.00 95.88 93 VAL A CA 1
ATOM 702 C C . VAL A 1 93 ? -5.422 -7.582 -2.755 1.00 95.88 93 VAL A C 1
ATOM 704 O O . VAL A 1 93 ? -4.923 -7.052 -3.746 1.00 95.88 93 VAL A O 1
ATOM 707 N N . GLN A 1 94 ? -5.522 -8.909 -2.629 1.00 94.31 94 GLN A N 1
ATOM 708 C CA . GLN A 1 94 ? -4.915 -9.833 -3.590 1.00 94.31 94 GLN A CA 1
ATOM 709 C C . GLN A 1 94 ? -5.469 -9.655 -5.014 1.00 94.31 94 GLN A C 1
ATOM 711 O O . GLN A 1 94 ? -4.660 -9.520 -5.930 1.00 94.31 94 GLN A O 1
ATOM 716 N N . PRO A 1 95 ? -6.796 -9.541 -5.237 1.00 95.56 95 PRO A N 1
ATOM 717 C CA . PRO A 1 95 ? -7.324 -9.334 -6.586 1.00 95.56 95 PRO A CA 1
ATOM 718 C C . PRO A 1 95 ? -6.860 -8.023 -7.231 1.00 95.56 95 PRO A C 1
ATOM 720 O O . PRO A 1 95 ? -6.737 -7.947 -8.453 1.00 95.56 95 PRO A O 1
ATOM 723 N N . ASP A 1 96 ? -6.626 -6.978 -6.432 1.00 96.44 96 ASP A N 1
ATOM 724 C CA . ASP A 1 96 ? -6.099 -5.706 -6.926 1.00 96.44 96 ASP A CA 1
ATOM 725 C C . ASP A 1 96 ? -4.614 -5.811 -7.280 1.00 96.44 96 ASP A C 1
ATOM 727 O O . ASP A 1 96 ? -4.210 -5.302 -8.326 1.00 96.44 96 ASP A O 1
ATOM 731 N N . VAL A 1 97 ? -3.821 -6.504 -6.454 1.00 94.62 97 VAL A N 1
ATOM 732 C CA . VAL A 1 97 ? -2.415 -6.813 -6.750 1.00 94.62 97 VAL A CA 1
ATOM 733 C C . VAL A 1 97 ? -2.314 -7.607 -8.049 1.00 94.62 97 VAL A C 1
ATOM 735 O O . VAL A 1 97 ? -1.608 -7.175 -8.956 1.00 94.62 97 VAL A O 1
ATOM 738 N N . ASP A 1 98 ? -3.075 -8.695 -8.185 1.00 93.25 98 ASP A N 1
ATOM 739 C CA . ASP A 1 98 ? -3.074 -9.543 -9.383 1.00 93.25 98 ASP A CA 1
ATOM 740 C C . ASP A 1 98 ? -3.475 -8.751 -10.632 1.00 93.25 98 ASP A C 1
ATOM 742 O O . ASP A 1 98 ? -2.860 -8.876 -11.690 1.00 93.25 98 ASP A O 1
ATOM 746 N N . ARG A 1 99 ? -4.494 -7.890 -10.516 1.00 94.31 99 ARG A N 1
ATOM 747 C CA . ARG A 1 99 ? -4.959 -7.057 -11.631 1.00 94.31 99 ARG A CA 1
ATOM 748 C C . ARG A 1 99 ? -3.897 -6.058 -12.074 1.00 94.31 99 ARG A C 1
ATOM 750 O O . ARG A 1 99 ? -3.662 -5.928 -13.271 1.00 94.31 99 ARG A O 1
ATOM 757 N N . VAL A 1 100 ? -3.275 -5.351 -11.129 1.00 93.69 100 VAL A N 1
ATOM 758 C CA . VAL A 1 100 ? -2.209 -4.387 -11.436 1.00 93.69 100 VAL A CA 1
ATOM 759 C C . VAL A 1 100 ? -0.995 -5.109 -12.014 1.00 93.69 100 VAL A C 1
ATOM 761 O O . VAL A 1 100 ? -0.419 -4.637 -12.992 1.00 93.69 100 VAL A O 1
ATOM 764 N N . TRP A 1 101 ? -0.641 -6.276 -11.478 1.00 92.12 101 TRP A N 1
ATOM 765 C CA . TRP A 1 101 ? 0.492 -7.051 -11.970 1.00 92.12 101 TRP A CA 1
ATOM 766 C C . TRP A 1 101 ? 0.265 -7.586 -13.384 1.00 92.12 101 TRP A C 1
ATOM 768 O O . TRP A 1 101 ? 1.129 -7.439 -14.241 1.00 92.12 101 TRP A O 1
ATOM 778 N N . ALA A 1 102 ? -0.934 -8.085 -13.686 1.00 90.94 102 ALA A N 1
ATOM 779 C CA . ALA A 1 102 ? -1.292 -8.528 -15.032 1.00 90.94 102 ALA A CA 1
ATOM 780 C C . ALA A 1 102 ? -1.251 -7.395 -16.079 1.00 90.94 102 ALA A C 1
ATOM 782 O O . ALA A 1 102 ? -1.100 -7.661 -17.272 1.00 90.94 102 ALA A O 1
ATOM 783 N N . GLU A 1 103 ? -1.410 -6.131 -15.673 1.00 89.25 103 GLU A N 1
ATOM 784 C CA . GLU A 1 103 ? -1.213 -4.9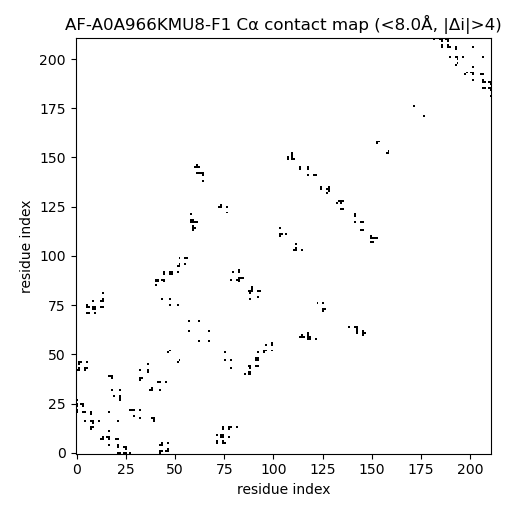73 -16.557 1.00 89.25 103 GLU A CA 1
ATOM 785 C C . GLU A 1 103 ? 0.276 -4.710 -16.823 1.00 89.25 103 GLU A C 1
ATOM 787 O O . GLU A 1 103 ? 0.639 -4.365 -17.948 1.00 89.25 103 GLU A O 1
ATOM 792 N N . VAL A 1 104 ? 1.131 -4.928 -15.820 1.00 85.69 104 VAL A N 1
ATOM 793 C CA . VAL A 1 104 ? 2.593 -4.812 -15.923 1.00 85.69 104 VAL A CA 1
ATOM 794 C C . VAL A 1 104 ? 3.187 -5.958 -16.751 1.00 85.69 104 VAL A C 1
ATOM 796 O O . VAL A 1 104 ? 3.976 -5.696 -17.652 1.00 85.69 104 VAL A O 1
ATOM 799 N N . GLU A 1 105 ? 2.789 -7.211 -16.528 1.00 78.88 105 GLU A N 1
ATOM 800 C CA . GLU A 1 105 ? 3.317 -8.389 -17.248 1.00 78.88 105 GLU A CA 1
ATOM 801 C C . GLU A 1 105 ? 3.037 -8.361 -18.756 1.00 78.88 105 GLU A C 1
ATOM 803 O O . GLU A 1 105 ? 3.770 -8.940 -19.552 1.00 78.88 105 GLU A O 1
ATOM 808 N N . ARG A 1 106 ? 1.981 -7.662 -19.185 1.00 71.62 106 ARG A N 1
ATOM 809 C CA . ARG A 1 106 ? 1.680 -7.473 -20.614 1.00 71.62 106 ARG A CA 1
ATOM 810 C C . ARG A 1 106 ? 2.629 -6.486 -21.307 1.00 71.62 106 ARG A C 1
ATOM 812 O O . ARG A 1 106 ? 2.462 -6.239 -22.501 1.00 71.62 106 ARG A O 1
ATOM 819 N N . SER A 1 107 ? 3.571 -5.892 -20.574 1.00 75.81 107 SER A N 1
ATOM 820 C CA . SER A 1 107 ? 4.568 -4.955 -21.096 1.00 75.81 107 SER A CA 1
ATOM 821 C C . SER A 1 107 ? 5.881 -5.656 -21.484 1.00 75.81 107 SER A C 1
ATOM 823 O O . SER A 1 107 ? 5.944 -6.877 -21.611 1.00 75.81 107 SER A O 1
ATOM 825 N N . THR A 1 108 ? 6.933 -4.885 -21.764 1.00 82.94 108 THR A N 1
ATOM 826 C CA . THR A 1 108 ? 8.263 -5.435 -22.058 1.00 82.94 108 THR A CA 1
ATOM 827 C C . THR A 1 108 ? 8.942 -5.926 -20.774 1.00 82.94 108 THR A C 1
ATOM 829 O O . THR A 1 108 ? 8.692 -5.395 -19.693 1.00 82.94 108 THR A O 1
ATOM 832 N N . ALA A 1 109 ? 9.887 -6.867 -20.885 1.00 82.06 109 ALA A N 1
ATOM 833 C CA . ALA A 1 109 ? 10.668 -7.343 -19.734 1.00 82.06 109 ALA A CA 1
ATOM 834 C C . ALA A 1 109 ? 11.399 -6.203 -18.986 1.00 82.06 109 ALA A C 1
ATOM 836 O O . ALA A 1 109 ? 11.559 -6.247 -17.768 1.00 82.06 109 ALA A O 1
ATOM 837 N N . GLY A 1 110 ? 11.823 -5.153 -19.705 1.00 83.06 110 GLY A N 1
ATOM 838 C CA . GLY A 1 110 ? 12.414 -3.953 -19.103 1.00 83.06 110 GLY A CA 1
ATOM 839 C C . GLY A 1 110 ? 11.423 -3.163 -18.251 1.00 83.06 110 GLY A C 1
ATOM 840 O O . GLY A 1 110 ? 11.759 -2.742 -17.144 1.00 83.06 110 GLY A O 1
ATOM 841 N N . SER A 1 111 ? 10.191 -3.005 -18.736 1.00 85.44 111 SER A N 1
ATOM 842 C CA . SER A 1 111 ? 9.118 -2.341 -17.997 1.00 85.44 111 SER A CA 1
ATOM 843 C C . SER A 1 111 ? 8.691 -3.148 -16.767 1.00 85.44 111 SER A C 1
ATOM 845 O O . SER A 1 111 ? 8.526 -2.569 -15.693 1.00 85.44 111 SER A O 1
ATOM 847 N N . GLU A 1 112 ? 8.609 -4.476 -16.880 1.00 87.69 112 GLU A N 1
ATOM 848 C CA . GLU A 1 112 ? 8.315 -5.366 -15.751 1.00 87.69 112 GLU A CA 1
ATOM 849 C C . GLU A 1 112 ? 9.380 -5.262 -14.648 1.00 87.69 112 GLU A C 1
ATOM 851 O O . GLU A 1 112 ? 9.053 -4.977 -13.496 1.00 87.69 112 GLU A O 1
ATOM 856 N N . LEU A 1 113 ? 10.670 -5.395 -14.985 1.00 87.19 113 LEU A N 1
ATOM 857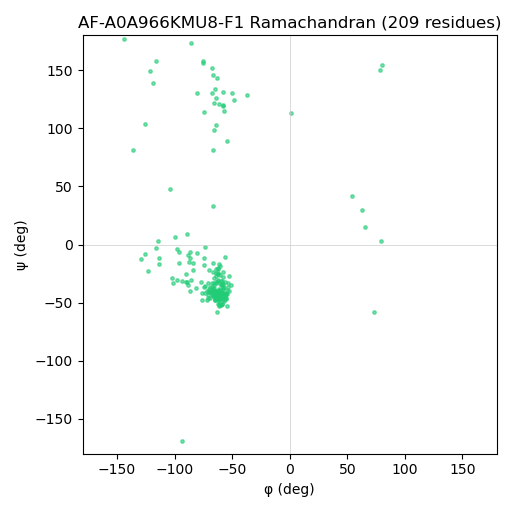 C CA . LEU A 1 113 ? 11.755 -5.266 -14.003 1.00 87.19 113 LEU A CA 1
ATOM 858 C C . LEU A 1 113 ? 11.791 -3.880 -13.350 1.00 87.19 113 LEU A C 1
ATOM 860 O O . LEU A 1 113 ? 12.030 -3.769 -12.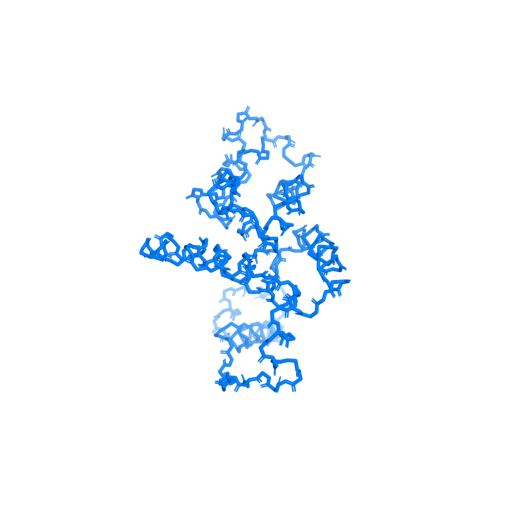145 1.00 87.19 113 LEU A O 1
ATOM 864 N N . ARG A 1 114 ? 11.529 -2.820 -14.123 1.00 89.56 114 ARG A N 1
ATOM 865 C CA . ARG A 1 114 ? 11.431 -1.458 -13.590 1.00 89.56 114 ARG A CA 1
ATOM 866 C C . ARG A 1 114 ? 10.265 -1.342 -12.609 1.00 89.56 114 ARG A C 1
ATOM 868 O O . ARG A 1 114 ? 10.455 -0.784 -11.534 1.00 89.56 114 ARG A O 1
ATOM 875 N N . ALA A 1 115 ? 9.101 -1.900 -12.930 1.00 91.31 115 ALA A N 1
ATOM 876 C CA . ALA A 1 115 ? 7.938 -1.912 -12.046 1.00 91.31 115 ALA A CA 1
ATOM 877 C C . ALA A 1 115 ? 8.202 -2.683 -10.740 1.00 91.31 115 ALA A C 1
ATOM 879 O O . ALA A 1 115 ? 7.901 -2.159 -9.664 1.00 91.31 115 ALA A O 1
ATOM 880 N N . VAL A 1 116 ? 8.827 -3.871 -10.811 1.00 90.62 116 VAL A N 1
ATOM 881 C CA . VAL A 1 116 ? 9.283 -4.630 -9.626 1.00 90.62 116 VAL A CA 1
ATOM 882 C C . VAL A 1 116 ? 10.186 -3.752 -8.760 1.00 90.62 116 VAL A C 1
ATOM 884 O O . VAL A 1 116 ? 9.959 -3.601 -7.558 1.00 90.62 116 VAL A O 1
ATOM 887 N N . TRP A 1 117 ? 11.216 -3.160 -9.368 1.00 92.00 117 TRP A N 1
ATOM 888 C CA . TRP A 1 117 ? 12.210 -2.371 -8.650 1.00 92.00 117 TRP A CA 1
ATOM 889 C C . TRP A 1 117 ? 11.588 -1.126 -8.003 1.00 92.00 117 TRP A C 1
ATOM 891 O O . TRP A 1 117 ? 11.843 -0.859 -6.829 1.00 92.00 117 TRP A O 1
ATOM 901 N N . LEU A 1 118 ? 10.732 -0.398 -8.730 1.00 92.44 118 LEU A N 1
ATOM 902 C CA . LEU A 1 118 ? 10.041 0.795 -8.229 1.00 92.44 118 LEU A CA 1
ATOM 903 C C . LEU A 1 118 ? 9.142 0.462 -7.040 1.00 92.44 118 LEU A C 1
ATOM 905 O O . LEU A 1 118 ? 9.209 1.149 -6.019 1.00 92.44 118 LEU A O 1
ATOM 909 N N . LEU A 1 119 ? 8.356 -0.612 -7.144 1.00 93.12 119 LEU A N 1
ATOM 910 C CA . LEU A 1 119 ? 7.501 -1.075 -6.056 1.00 93.12 119 LEU A CA 1
ATOM 911 C C . LEU A 1 119 ? 8.328 -1.388 -4.805 1.00 93.12 119 LEU A C 1
ATOM 913 O O . LEU A 1 119 ? 8.036 -0.867 -3.729 1.00 93.12 119 LEU A O 1
ATOM 917 N N . LEU A 1 120 ? 9.385 -2.195 -4.945 1.00 92.25 120 LEU A N 1
ATOM 918 C CA . LEU A 1 120 ? 10.235 -2.599 -3.822 1.00 92.25 120 LEU A CA 1
ATOM 919 C C . LEU A 1 120 ? 10.933 -1.408 -3.164 1.00 92.25 120 LEU A C 1
ATOM 921 O O . LEU A 1 120 ? 10.954 -1.315 -1.935 1.00 92.25 120 LEU A O 1
ATOM 925 N N . MET A 1 121 ? 11.483 -0.492 -3.959 1.00 92.19 121 MET A N 1
ATOM 926 C CA . MET A 1 121 ? 12.178 0.686 -3.445 1.00 92.19 121 MET A CA 1
ATOM 927 C C . MET A 1 121 ? 11.234 1.650 -2.741 1.00 92.19 121 MET A C 1
ATOM 929 O O . MET A 1 121 ? 11.561 2.125 -1.657 1.00 92.19 121 MET A O 1
ATOM 933 N N . ARG A 1 122 ? 10.050 1.909 -3.303 1.00 91.88 122 ARG A N 1
ATOM 934 C CA . ARG A 1 122 ? 9.059 2.783 -2.664 1.00 91.88 122 ARG A CA 1
ATOM 935 C C . ARG A 1 122 ? 8.521 2.194 -1.370 1.00 91.88 122 ARG A C 1
ATOM 937 O O . ARG A 1 122 ? 8.466 2.908 -0.376 1.00 91.88 122 ARG A O 1
ATOM 944 N N . LEU A 1 123 ? 8.208 0.895 -1.347 1.00 92.56 123 LEU A N 1
ATOM 945 C CA . LEU A 1 123 ? 7.816 0.216 -0.109 1.00 92.56 123 LEU A CA 1
ATOM 946 C C . LEU A 1 123 ? 8.934 0.282 0.935 1.00 92.56 123 LEU A C 1
ATOM 948 O O . LEU A 1 123 ? 8.681 0.574 2.098 1.00 92.56 123 LEU A O 1
ATOM 952 N N . SER A 1 124 ? 10.178 0.058 0.518 1.00 90.88 124 SER A N 1
ATOM 953 C CA . SER A 1 124 ? 11.335 0.102 1.413 1.00 90.88 124 SER A CA 1
ATOM 954 C C . SER A 1 124 ? 11.571 1.502 1.977 1.00 90.88 124 SER A C 1
ATOM 956 O O . SER A 1 124 ? 11.860 1.632 3.165 1.00 90.88 124 SER A O 1
ATOM 958 N N . LEU A 1 125 ? 11.403 2.548 1.165 1.00 90.44 125 LEU A N 1
ATOM 959 C CA . LEU A 1 125 ? 11.447 3.934 1.622 1.00 90.44 125 LEU A CA 1
ATOM 960 C C . LEU A 1 125 ? 10.334 4.216 2.629 1.00 90.44 125 LEU A C 1
ATOM 962 O O . LEU A 1 125 ? 10.632 4.655 3.736 1.00 90.44 125 LEU A O 1
ATOM 966 N N . ASP A 1 126 ? 9.087 3.888 2.300 1.00 90.25 126 ASP A N 1
ATOM 967 C CA . ASP A 1 126 ? 7.939 4.137 3.179 1.00 90.25 126 ASP A CA 1
ATOM 968 C C . ASP A 1 126 ? 8.097 3.452 4.543 1.00 90.25 126 ASP A C 1
ATOM 970 O O . ASP A 1 126 ? 7.760 4.029 5.576 1.00 90.25 126 ASP A O 1
ATOM 974 N N . LEU A 1 127 ? 8.666 2.244 4.560 1.00 89.38 127 LEU A N 1
ATOM 975 C CA . LEU A 1 127 ? 8.920 1.490 5.787 1.00 89.38 127 LEU A CA 1
ATOM 976 C C . LEU A 1 127 ? 10.136 1.990 6.572 1.00 89.38 127 LEU A C 1
ATOM 978 O O . LEU A 1 127 ? 10.153 1.890 7.798 1.00 89.38 127 LEU A O 1
ATOM 982 N N . SER A 1 128 ? 11.156 2.508 5.887 1.00 89.75 128 SER A N 1
ATOM 983 C CA . SER A 1 128 ? 12.420 2.894 6.524 1.00 89.75 128 SER A CA 1
ATOM 984 C C . SER A 1 128 ? 12.419 4.335 7.014 1.00 89.75 128 SER A C 1
ATOM 986 O O . SER A 1 128 ? 13.049 4.615 8.028 1.00 89.75 128 SER A O 1
ATOM 988 N N . LEU A 1 129 ? 11.718 5.252 6.341 1.00 88.62 129 LEU A N 1
ATOM 989 C CA . LEU A 1 129 ? 11.753 6.689 6.634 1.00 88.62 129 LEU A CA 1
ATOM 990 C C . LEU A 1 129 ? 11.470 7.063 8.100 1.00 88.62 129 LEU A C 1
ATOM 992 O O . LEU A 1 129 ? 12.178 7.933 8.610 1.00 88.62 129 LEU A O 1
ATOM 996 N N . PRO A 1 130 ? 10.518 6.425 8.815 1.00 85.25 130 PRO A N 1
ATOM 997 C CA . PRO A 1 130 ? 10.293 6.724 10.231 1.00 85.25 130 PRO A CA 1
ATOM 998 C C . PRO A 1 130 ? 11.504 6.425 11.128 1.00 85.25 130 PRO A C 1
ATOM 1000 O O . PRO A 1 130 ? 11.689 7.088 12.145 1.00 85.25 130 PRO A O 1
ATOM 1003 N N . ALA A 1 131 ? 12.323 5.432 10.764 1.00 88.38 131 ALA A N 1
ATOM 1004 C CA . ALA A 1 131 ? 13.503 5.016 11.524 1.00 88.38 131 ALA A CA 1
ATOM 1005 C C . ALA A 1 131 ? 14.810 5.616 10.978 1.00 88.38 131 ALA A C 1
ATOM 1007 O O . ALA A 1 131 ? 15.751 5.846 11.735 1.00 88.38 131 ALA A O 1
ATOM 1008 N N . LEU A 1 132 ? 14.868 5.870 9.670 1.00 91.88 132 LEU A N 1
ATOM 1009 C CA . LEU A 1 132 ? 16.037 6.347 8.943 1.00 91.88 132 LEU A CA 1
ATOM 1010 C C . LEU A 1 132 ? 15.636 7.472 7.970 1.00 91.88 132 LEU A C 1
ATOM 1012 O O . LEU A 1 132 ? 15.486 7.235 6.768 1.00 91.88 132 LEU A O 1
ATOM 1016 N N . PRO A 1 133 ? 15.497 8.720 8.455 1.00 90.75 133 PRO A N 1
ATOM 1017 C CA . PRO A 1 133 ? 15.111 9.858 7.614 1.00 90.75 133 PRO A CA 1
ATOM 1018 C C . PRO A 1 133 ? 16.102 10.148 6.472 1.00 90.75 133 PRO A C 1
ATOM 1020 O O . PRO A 1 133 ? 15.725 10.668 5.421 1.00 90.75 133 PRO A O 1
ATOM 1023 N N . GLU A 1 134 ? 17.370 9.772 6.648 1.00 91.06 134 GLU A N 1
ATOM 1024 C CA . GLU A 1 134 ? 18.437 9.907 5.646 1.00 91.06 134 GLU A CA 1
ATOM 1025 C C . GLU A 1 134 ? 18.163 9.096 4.368 1.00 91.06 134 GLU A C 1
ATOM 1027 O O . GLU A 1 134 ? 18.681 9.430 3.302 1.00 91.06 134 GLU A O 1
ATOM 1032 N N . ALA A 1 135 ? 17.288 8.082 4.432 1.00 89.38 135 ALA A N 1
ATOM 1033 C CA . ALA A 1 135 ? 16.874 7.297 3.270 1.00 89.38 135 ALA A CA 1
ATOM 1034 C C . ALA A 1 135 ? 16.185 8.144 2.182 1.00 89.38 135 ALA A C 1
ATOM 1036 O O . ALA A 1 135 ? 16.166 7.745 1.018 1.00 89.38 135 ALA A O 1
ATOM 1037 N N . THR A 1 136 ? 15.691 9.346 2.517 1.00 88.81 136 THR A N 1
ATOM 1038 C CA . THR A 1 136 ? 15.201 10.332 1.532 1.00 88.81 136 THR A CA 1
ATOM 1039 C C . THR A 1 136 ? 16.221 10.644 0.432 1.00 88.81 136 THR A C 1
ATOM 1041 O O . THR A 1 136 ? 15.825 10.935 -0.696 1.00 88.81 136 THR A O 1
ATOM 1044 N N . ALA A 1 137 ? 17.525 10.511 0.704 1.00 89.44 137 ALA A N 1
ATOM 1045 C CA . ALA A 1 137 ? 18.582 10.689 -0.291 1.00 89.44 137 ALA A CA 1
ATOM 1046 C C . ALA A 1 137 ? 18.505 9.693 -1.467 1.00 89.44 137 ALA A C 1
ATOM 1048 O O . ALA A 1 137 ? 19.116 9.933 -2.507 1.00 89.44 137 ALA A O 1
ATOM 1049 N N . LEU A 1 138 ? 17.751 8.595 -1.333 1.00 89.06 138 LEU A N 1
ATOM 1050 C CA . LEU A 1 138 ? 17.530 7.607 -2.394 1.00 89.06 138 LEU A CA 1
ATOM 1051 C C . LEU A 1 138 ? 16.353 7.961 -3.318 1.00 89.06 138 LEU A C 1
ATOM 1053 O O . LEU A 1 138 ? 16.227 7.363 -4.385 1.00 89.06 138 LEU A O 1
ATOM 1057 N N . VAL A 1 139 ? 15.509 8.940 -2.969 1.00 89.75 139 VAL A N 1
ATOM 1058 C CA . VAL A 1 139 ? 14.369 9.366 -3.806 1.00 89.75 139 VAL A CA 1
ATOM 1059 C C . VAL A 1 139 ? 14.795 9.773 -5.229 1.00 89.75 139 VAL A C 1
ATOM 1061 O O . VAL A 1 139 ? 14.152 9.326 -6.181 1.00 89.75 139 VAL A O 1
ATOM 1064 N N . PRO A 1 140 ? 15.895 10.526 -5.445 1.00 90.19 140 PRO A N 1
ATOM 1065 C CA . PRO A 1 140 ? 16.365 10.830 -6.797 1.00 90.19 140 PRO A CA 1
ATOM 1066 C C . PRO A 1 140 ? 16.696 9.581 -7.623 1.00 90.19 140 PRO A C 1
ATOM 1068 O O . PRO A 1 140 ? 16.442 9.564 -8.825 1.00 90.19 140 PRO A O 1
ATOM 1071 N N . LEU A 1 141 ? 17.216 8.517 -6.995 1.00 89.19 141 LEU A N 1
ATOM 1072 C CA . LEU A 1 141 ? 17.493 7.252 -7.681 1.00 89.19 141 LEU A CA 1
ATOM 1073 C C . LEU A 1 141 ? 16.197 6.590 -8.164 1.00 89.19 141 LEU A C 1
ATOM 1075 O O . LEU A 1 141 ? 16.171 6.052 -9.270 1.00 89.19 141 LEU A O 1
ATOM 1079 N N . VAL A 1 142 ? 15.116 6.683 -7.381 1.00 90.50 142 VAL A N 1
ATOM 1080 C CA . VAL A 1 142 ? 13.784 6.216 -7.797 1.00 90.50 142 VAL A CA 1
ATOM 1081 C C . VAL A 1 142 ? 13.319 6.949 -9.054 1.00 90.50 142 VAL A C 1
ATOM 1083 O O . VAL A 1 142 ? 12.885 6.306 -10.010 1.00 90.50 142 VAL A O 1
ATOM 1086 N N . GLY A 1 143 ? 13.496 8.272 -9.095 1.00 88.38 143 GLY A N 1
ATOM 1087 C CA . GLY A 1 143 ? 13.187 9.084 -10.275 1.00 88.38 143 GLY A CA 1
ATOM 1088 C C . GLY A 1 143 ? 14.021 8.702 -11.503 1.00 88.38 143 GLY A C 1
ATOM 1089 O O . GLY A 1 143 ? 13.471 8.520 -12.589 1.00 88.38 143 GLY A O 1
ATOM 1090 N N . VAL A 1 144 ? 15.336 8.513 -11.336 1.00 90.00 144 VAL A N 1
ATOM 1091 C CA . VAL A 1 144 ? 16.236 8.109 -12.431 1.00 90.00 144 VAL A CA 1
ATOM 1092 C C . VAL A 1 144 ? 15.815 6.765 -13.019 1.00 90.00 144 VAL A C 1
ATOM 1094 O O . VAL A 1 144 ? 15.618 6.680 -14.230 1.00 90.00 144 VAL A O 1
ATOM 1097 N N . ILE A 1 145 ? 15.628 5.737 -12.186 1.00 89.81 145 ILE A N 1
ATOM 1098 C CA . ILE A 1 145 ? 15.231 4.404 -12.660 1.00 89.81 145 ILE A CA 1
ATOM 1099 C C . ILE A 1 145 ? 13.834 4.433 -13.289 1.00 89.81 145 ILE A C 1
ATOM 1101 O O . ILE A 1 145 ? 13.632 3.829 -14.341 1.00 89.81 145 ILE A O 1
ATOM 1105 N N . GLY A 1 146 ? 12.893 5.184 -12.708 1.00 87.44 146 GLY A N 1
ATOM 1106 C CA . GLY A 1 146 ? 11.561 5.376 -13.281 1.00 87.44 146 GLY A CA 1
ATOM 1107 C C . GLY A 1 146 ? 11.583 6.018 -14.672 1.00 87.44 146 GLY A C 1
ATOM 1108 O O . GLY A 1 146 ? 10.782 5.651 -15.525 1.00 87.44 146 GLY A O 1
ATOM 1109 N N . SER A 1 147 ? 12.530 6.924 -14.925 1.00 88.62 147 SER A N 1
ATOM 1110 C CA . SER A 1 147 ? 12.671 7.624 -16.210 1.00 88.62 147 SER A CA 1
ATOM 1111 C C . SER A 1 147 ? 13.378 6.825 -17.312 1.00 88.62 147 SER A C 1
ATOM 1113 O O . SER A 1 147 ? 13.442 7.286 -18.455 1.00 88.62 147 SER A O 1
ATOM 1115 N N . LEU A 1 148 ? 13.933 5.648 -16.995 1.00 88.19 148 LEU A N 1
ATOM 1116 C CA . LEU A 1 148 ? 14.600 4.811 -17.992 1.00 88.19 148 LEU A CA 1
ATOM 1117 C C . LEU A 1 148 ? 13.606 4.359 -19.069 1.00 88.19 148 LEU A C 1
ATOM 1119 O O . LEU A 1 148 ? 12.466 4.051 -18.735 1.00 88.19 148 LEU A O 1
ATOM 1123 N N . PRO A 1 149 ? 14.015 4.272 -20.344 1.00 87.00 149 PRO A N 1
ATOM 1124 C CA . PRO A 1 149 ? 13.145 3.797 -21.412 1.00 87.00 149 PRO A CA 1
ATOM 1125 C C . PRO A 1 149 ? 12.965 2.271 -21.359 1.00 87.00 149 PRO A C 1
ATOM 1127 O O . PRO A 1 149 ? 13.794 1.547 -20.809 1.00 87.00 149 PRO A O 1
ATOM 1130 N N . ASP A 1 150 ? 11.888 1.769 -21.961 1.00 84.00 150 ASP A N 1
ATOM 1131 C CA . ASP A 1 150 ? 11.517 0.343 -21.913 1.00 84.00 150 ASP A CA 1
ATOM 1132 C C . ASP A 1 150 ? 12.509 -0.579 -22.634 1.00 84.00 150 ASP A C 1
ATOM 1134 O O . ASP A 1 150 ? 12.614 -1.760 -22.305 1.00 84.00 150 ASP A O 1
ATOM 1138 N N . ASP A 1 151 ? 13.260 -0.031 -23.589 1.00 85.25 151 ASP A N 1
ATOM 1139 C CA . ASP A 1 151 ? 14.289 -0.715 -24.372 1.00 85.25 151 ASP A CA 1
ATOM 1140 C C . ASP A 1 151 ? 15.679 -0.650 -23.712 1.00 85.25 151 ASP A C 1
ATOM 1142 O O . ASP A 1 151 ? 16.675 -1.037 -24.322 1.00 85.25 151 ASP A O 1
ATOM 1146 N N . VAL A 1 152 ? 15.786 -0.179 -22.460 1.00 84.25 152 VAL A N 1
ATOM 1147 C CA . VAL A 1 152 ? 17.075 -0.028 -21.762 1.00 84.25 152 VAL A CA 1
ATOM 1148 C C . VAL A 1 152 ? 17.872 -1.336 -21.729 1.00 84.25 152 VAL A C 1
ATOM 1150 O O . VAL A 1 152 ? 19.079 -1.332 -21.958 1.00 84.25 152 VAL A O 1
ATOM 1153 N N . LEU A 1 153 ? 17.207 -2.475 -21.525 1.00 82.25 153 LEU A N 1
ATOM 1154 C CA . LEU A 1 153 ? 17.881 -3.773 -21.502 1.00 82.25 153 LEU A CA 1
ATOM 1155 C C . LEU A 1 153 ? 18.449 -4.149 -22.872 1.00 82.25 153 LEU A C 1
ATOM 1157 O O . LEU A 1 153 ? 19.546 -4.697 -22.948 1.00 82.25 153 LEU A O 1
ATOM 1161 N N . GLU A 1 154 ? 17.729 -3.840 -23.949 1.00 84.31 154 GLU A N 1
ATOM 1162 C CA . GLU A 1 154 ? 18.167 -4.098 -25.322 1.00 84.31 154 GLU A CA 1
ATOM 1163 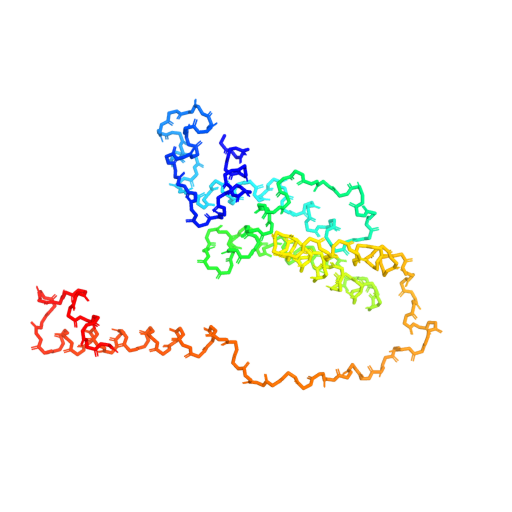C C . GLU A 1 154 ? 19.341 -3.189 -25.688 1.00 84.31 154 GLU A C 1
ATOM 1165 O O . GLU A 1 154 ? 20.368 -3.667 -26.171 1.00 84.31 154 GLU A O 1
ATOM 1170 N N . ARG A 1 155 ? 19.235 -1.892 -25.368 1.00 84.00 155 ARG A N 1
ATOM 1171 C CA . ARG A 1 155 ? 20.280 -0.888 -25.624 1.00 84.00 155 ARG A CA 1
ATOM 1172 C C . ARG A 1 155 ? 21.618 -1.243 -24.991 1.00 84.00 155 ARG A C 1
ATOM 1174 O O . ARG A 1 155 ? 22.658 -0.966 -25.582 1.00 84.00 155 ARG A O 1
ATOM 1181 N N . TYR A 1 156 ? 21.591 -1.835 -23.800 1.00 83.44 156 TYR A N 1
ATOM 1182 C CA . TYR A 1 156 ? 22.795 -2.222 -23.068 1.00 83.44 156 TYR A CA 1
ATOM 1183 C C . TYR A 1 156 ? 23.151 -3.710 -23.210 1.00 83.44 156 TYR A C 1
ATOM 1185 O O . TYR A 1 156 ? 24.087 -4.166 -22.557 1.00 83.44 156 TYR A O 1
ATOM 1193 N N . GLY A 1 157 ? 22.448 -4.474 -24.057 1.00 81.19 157 GLY A N 1
ATOM 1194 C CA . GLY A 1 157 ? 22.736 -5.897 -24.279 1.00 81.19 157 GLY A CA 1
ATOM 1195 C C . GLY A 1 157 ? 22.557 -6.770 -23.031 1.00 81.19 157 GLY A C 1
ATOM 1196 O O . GLY A 1 157 ? 23.249 -7.773 -22.870 1.00 81.19 157 GLY A O 1
ATOM 1197 N N . LEU A 1 158 ? 21.654 -6.375 -22.130 1.00 79.12 158 LEU A N 1
ATOM 1198 C CA . LEU A 1 158 ? 21.371 -7.060 -20.866 1.00 79.12 158 LEU A CA 1
ATOM 1199 C C . LEU A 1 158 ? 20.299 -8.153 -21.004 1.00 79.12 158 LEU A C 1
ATOM 1201 O O . LEU A 1 158 ? 20.077 -8.928 -20.076 1.00 79.12 158 LEU A O 1
ATOM 1205 N N . VAL A 1 159 ? 19.629 -8.230 -22.156 1.00 75.50 159 VAL A N 1
ATOM 1206 C CA . VAL A 1 159 ? 18.620 -9.258 -22.442 1.00 75.50 159 VAL A CA 1
ATOM 1207 C C . VAL A 1 159 ? 19.274 -10.643 -22.463 1.00 75.50 159 VAL A C 1
ATOM 1209 O O . VAL A 1 159 ? 20.236 -10.873 -23.191 1.00 75.50 159 VAL A O 1
ATOM 1212 N N . GLY A 1 160 ? 18.743 -11.576 -21.669 1.00 69.31 160 GLY A N 1
ATOM 1213 C CA . GLY A 1 160 ? 19.239 -12.956 -21.600 1.00 69.31 160 GLY A CA 1
ATOM 1214 C C . GLY A 1 160 ? 20.500 -13.156 -20.751 1.00 69.31 160 GLY A C 1
ATOM 1215 O O . GLY A 1 160 ? 20.992 -14.279 -20.673 1.00 69.31 160 GLY A O 1
ATOM 1216 N N . GLN A 1 161 ? 21.011 -12.108 -20.094 1.00 70.88 161 GLN A N 1
ATOM 1217 C CA . GLN A 1 161 ? 22.003 -12.266 -19.028 1.00 70.88 161 GLN A CA 1
ATOM 1218 C C . GLN A 1 161 ? 21.356 -13.014 -17.857 1.00 70.88 161 GLN A C 1
ATOM 1220 O O . GLN A 1 161 ? 20.248 -12.672 -17.433 1.00 70.88 161 GLN A O 1
ATOM 1225 N N . GLU A 1 162 ? 22.039 -14.021 -17.309 1.00 66.81 162 GLU A N 1
ATOM 1226 C CA . GLU A 1 162 ? 21.611 -14.599 -16.038 1.00 66.81 162 GLU A CA 1
ATOM 1227 C C . GLU A 1 162 ? 21.668 -13.507 -14.970 1.00 66.81 162 GLU A C 1
ATOM 1229 O O . GLU A 1 162 ? 22.726 -12.932 -14.709 1.00 66.81 162 GLU A O 1
ATOM 1234 N N . ILE A 1 163 ? 20.523 -13.221 -14.344 1.00 66.00 163 ILE A N 1
ATOM 1235 C CA . ILE A 1 163 ? 20.491 -12.372 -13.157 1.00 66.00 163 ILE A CA 1
ATOM 1236 C C . ILE A 1 163 ? 21.393 -13.061 -12.132 1.00 66.00 163 ILE A C 1
ATOM 1238 O O . ILE A 1 163 ? 21.112 -14.215 -11.781 1.00 66.00 163 ILE A O 1
ATOM 1242 N N . PRO A 1 164 ? 22.476 -12.411 -11.665 1.00 63.34 164 PRO A N 1
ATOM 1243 C CA . PRO A 1 164 ? 23.353 -13.018 -10.687 1.00 63.34 164 PRO A CA 1
ATOM 1244 C C . PRO A 1 164 ? 22.498 -13.381 -9.482 1.00 63.34 164 PRO A C 1
ATOM 1246 O O . PRO A 1 164 ? 21.915 -12.515 -8.825 1.00 63.34 164 PRO A O 1
ATOM 1249 N N . LYS A 1 165 ? 22.380 -14.685 -9.226 1.00 62.12 165 LYS A N 1
ATOM 1250 C CA . LYS A 1 165 ? 21.711 -15.179 -8.032 1.00 62.12 165 LYS A CA 1
ATOM 1251 C C . LYS A 1 165 ? 22.550 -14.687 -6.870 1.00 62.12 165 LYS A C 1
ATOM 1253 O O . LYS A 1 165 ? 23.626 -15.223 -6.607 1.00 62.12 165 LYS A O 1
ATOM 1258 N N . LEU A 1 166 ? 22.076 -13.636 -6.205 1.00 53.72 166 LEU A N 1
ATOM 1259 C CA . LEU A 1 166 ? 22.580 -13.298 -4.887 1.00 53.72 166 LEU A CA 1
ATOM 1260 C C . LEU A 1 166 ? 22.520 -14.596 -4.079 1.00 53.72 166 LEU A C 1
ATOM 1262 O O . LEU A 1 166 ? 21.485 -15.272 -4.130 1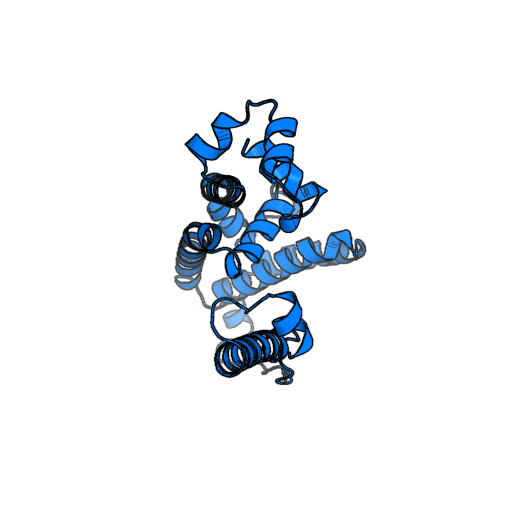.00 53.72 166 LEU A O 1
ATOM 1266 N N . PRO A 1 167 ? 23.601 -14.994 -3.391 1.00 55.09 167 PRO A N 1
ATOM 1267 C CA . PRO A 1 167 ? 23.529 -16.082 -2.440 1.00 55.09 167 PRO A CA 1
ATOM 1268 C C . PRO A 1 167 ? 22.643 -15.589 -1.298 1.00 55.09 167 PRO A C 1
ATOM 1270 O O . PRO A 1 167 ? 23.115 -15.099 -0.276 1.00 55.09 167 PRO A O 1
ATOM 1273 N N . VAL A 1 168 ? 21.330 -15.659 -1.504 1.00 51.31 168 VAL A N 1
ATOM 1274 C CA . VAL A 1 168 ? 20.362 -15.591 -0.432 1.00 51.31 168 VAL A CA 1
ATOM 1275 C C . VAL A 1 168 ? 20.657 -16.855 0.341 1.00 51.31 168 VAL A C 1
ATOM 1277 O O . VAL A 1 168 ? 20.320 -17.960 -0.086 1.00 51.31 168 VAL A O 1
ATOM 1280 N N . SER A 1 169 ? 21.419 -16.703 1.421 1.00 47.94 169 SER A N 1
ATOM 1281 C CA . SER A 1 169 ? 21.539 -17.762 2.399 1.00 47.94 169 SER A CA 1
ATOM 1282 C C . SER A 1 169 ? 20.108 -18.195 2.694 1.00 47.94 169 SER A C 1
ATOM 1284 O O . SER A 1 169 ? 19.278 -17.360 3.055 1.00 47.94 169 SER A O 1
ATOM 1286 N N . ALA A 1 170 ? 19.802 -19.481 2.530 1.00 48.34 170 ALA A N 1
ATOM 1287 C CA . ALA A 1 170 ? 18.551 -20.071 2.994 1.00 48.34 170 ALA A CA 1
ATOM 1288 C C . ALA A 1 170 ? 18.487 -20.076 4.536 1.00 48.34 170 ALA A C 1
ATOM 1290 O O . ALA A 1 170 ? 17.929 -20.982 5.148 1.00 48.34 170 ALA A O 1
ATOM 1291 N N . THR A 1 171 ? 19.082 -19.070 5.186 1.00 46.38 171 THR A N 1
ATOM 1292 C CA . THR A 1 171 ? 18.600 -18.538 6.446 1.00 46.38 171 THR A CA 1
ATOM 1293 C C . THR A 1 171 ? 17.154 -18.159 6.207 1.00 46.38 171 THR A C 1
ATOM 1295 O O . THR A 1 171 ? 16.850 -17.069 5.724 1.00 46.38 171 THR A O 1
ATOM 1298 N N . LEU A 1 172 ? 16.303 -19.156 6.454 1.00 44.62 172 LEU A N 1
ATOM 1299 C CA . LEU A 1 172 ? 15.013 -19.045 7.102 1.00 44.62 172 LEU A CA 1
ATOM 1300 C C . LEU A 1 172 ? 14.753 -17.586 7.438 1.00 44.62 172 LEU A C 1
ATOM 1302 O O . LEU A 1 172 ? 15.455 -17.004 8.273 1.00 44.62 172 LEU A O 1
ATOM 1306 N N . SER A 1 173 ? 13.754 -17.002 6.779 1.00 44.19 173 SER A N 1
ATOM 1307 C CA . SER A 1 173 ? 13.052 -15.880 7.381 1.00 44.19 173 SER A CA 1
ATOM 1308 C C . SER A 1 173 ? 12.952 -16.181 8.883 1.00 44.19 173 SER A C 1
ATOM 1310 O O . SER A 1 173 ? 12.538 -17.294 9.229 1.00 44.19 173 SER A O 1
ATOM 1312 N N . PRO A 1 174 ? 13.344 -15.270 9.787 1.00 48.50 174 PRO A N 1
ATOM 1313 C CA . PRO A 1 174 ? 13.222 -15.512 11.226 1.00 48.50 174 PRO A CA 1
ATOM 1314 C C . PRO A 1 174 ? 11.773 -15.846 11.636 1.00 48.50 174 PRO A C 1
ATOM 1316 O O . PRO A 1 174 ? 11.530 -16.311 12.741 1.00 48.50 174 PRO A O 1
ATOM 1319 N N . PHE A 1 175 ? 10.815 -15.665 10.721 1.00 46.16 175 PHE A N 1
ATOM 1320 C CA . PHE A 1 175 ? 9.409 -16.010 10.860 1.00 46.16 175 PHE A CA 1
ATOM 1321 C C . PHE A 1 175 ? 9.008 -17.379 10.271 1.00 46.16 175 PHE A C 1
ATOM 1323 O O . PHE A 1 175 ? 7.939 -17.867 10.620 1.00 46.16 175 PHE A O 1
ATOM 1330 N N . ASP A 1 176 ? 9.820 -18.020 9.421 1.00 50.12 176 ASP A N 1
ATOM 1331 C CA . ASP A 1 176 ? 9.432 -19.270 8.735 1.00 50.12 176 ASP A CA 1
ATOM 1332 C C . ASP A 1 176 ? 9.797 -20.540 9.524 1.00 50.12 176 ASP A C 1
ATOM 1334 O O . ASP A 1 176 ? 9.142 -21.565 9.359 1.00 50.12 176 ASP A O 1
ATOM 1338 N N . SER A 1 177 ? 10.805 -20.508 10.407 1.00 52.34 177 SER A N 1
ATOM 1339 C CA . SER A 1 177 ? 11.164 -21.679 11.234 1.00 52.34 177 SER A CA 1
ATOM 1340 C C . SER A 1 177 ? 10.510 -21.710 12.611 1.00 52.34 177 SER A C 1
ATOM 1342 O O . SER A 1 177 ? 10.270 -22.793 13.137 1.00 52.34 177 SER A O 1
ATOM 1344 N N . GLU A 1 178 ? 10.246 -20.555 13.226 1.00 53.31 178 GLU A N 1
ATOM 1345 C CA . GLU A 1 178 ? 9.778 -20.508 14.620 1.00 53.31 178 GLU A CA 1
ATOM 1346 C C . GLU A 1 178 ? 8.251 -20.560 14.747 1.00 53.31 178 GLU A C 1
ATOM 1348 O O . GLU A 1 178 ? 7.739 -21.153 15.695 1.00 53.31 178 GLU A O 1
ATOM 1353 N N . VAL A 1 179 ? 7.503 -19.999 13.789 1.00 53.69 179 VAL A N 1
ATOM 1354 C CA . VAL A 1 179 ? 6.030 -19.937 13.868 1.00 53.69 179 VAL A CA 1
ATOM 1355 C C . VAL A 1 179 ? 5.403 -21.323 13.702 1.00 53.69 179 VAL A C 1
ATOM 1357 O O . VAL A 1 179 ? 4.494 -21.679 14.458 1.00 53.69 179 VAL A O 1
ATOM 1360 N N . ASP A 1 180 ? 5.923 -22.133 12.779 1.00 59.78 180 ASP A N 1
ATOM 1361 C CA . ASP A 1 180 ? 5.459 -23.508 12.575 1.00 59.78 180 ASP A CA 1
ATOM 1362 C C . ASP A 1 180 ? 5.848 -24.417 13.750 1.00 59.78 180 ASP A C 1
ATOM 1364 O O . ASP A 1 180 ? 5.048 -25.251 14.174 1.00 59.78 180 ASP A O 1
ATOM 1368 N N . ASP A 1 181 ? 7.032 -24.225 14.342 1.00 67.56 181 ASP A N 1
ATOM 1369 C CA . ASP A 1 181 ? 7.487 -25.021 15.486 1.00 67.56 181 ASP A CA 1
ATOM 1370 C C . ASP A 1 181 ? 6.707 -24.678 16.765 1.00 67.56 181 ASP A C 1
ATOM 1372 O O . ASP A 1 181 ? 6.223 -25.577 17.449 1.00 67.56 181 ASP A O 1
ATOM 1376 N N . ILE A 1 182 ? 6.468 -23.395 17.059 1.00 68.50 182 ILE A N 1
ATOM 1377 C CA . ILE A 1 182 ? 5.654 -22.985 18.215 1.00 68.50 182 ILE A CA 1
ATOM 1378 C C . ILE A 1 182 ? 4.207 -23.460 18.057 1.00 68.50 182 ILE A C 1
ATOM 1380 O O . ILE A 1 182 ? 3.643 -24.032 18.991 1.00 68.50 182 ILE A O 1
ATOM 1384 N N . THR A 1 183 ? 3.602 -23.279 16.880 1.00 67.56 183 THR A N 1
ATOM 1385 C CA . THR A 1 183 ? 2.218 -23.716 16.631 1.00 67.56 183 THR A CA 1
ATOM 1386 C C . THR A 1 183 ? 2.094 -25.234 16.750 1.00 67.56 183 THR A C 1
ATOM 1388 O O . THR A 1 183 ? 1.159 -25.740 17.377 1.00 67.56 183 THR A O 1
ATOM 1391 N N . ARG A 1 184 ? 3.077 -25.979 16.229 1.00 68.19 184 ARG A N 1
ATOM 1392 C CA . ARG A 1 184 ? 3.143 -27.438 16.345 1.00 68.19 184 ARG A CA 1
ATOM 1393 C C . ARG A 1 184 ? 3.355 -27.893 17.786 1.00 68.19 184 ARG A C 1
ATOM 1395 O O . ARG A 1 184 ? 2.664 -28.812 18.219 1.00 68.19 184 ARG A O 1
ATOM 1402 N N . ARG A 1 185 ? 4.245 -27.247 18.545 1.00 73.94 185 ARG A N 1
ATOM 1403 C CA . ARG A 1 185 ? 4.470 -27.530 19.974 1.00 73.94 185 ARG A CA 1
ATOM 1404 C C . ARG A 1 185 ? 3.222 -27.260 20.801 1.00 73.94 185 ARG A C 1
ATOM 1406 O O . ARG A 1 185 ? 2.852 -28.102 21.610 1.00 73.94 185 ARG A O 1
ATOM 1413 N N . LEU A 1 186 ? 2.522 -26.156 20.545 1.00 73.81 186 LEU A N 1
ATOM 1414 C CA . LEU A 1 186 ? 1.254 -25.839 21.204 1.00 73.81 186 LEU A CA 1
ATOM 1415 C C . LEU A 1 186 ? 0.156 -26.851 20.855 1.00 73.81 186 LEU A C 1
ATOM 1417 O O . LEU A 1 186 ? -0.583 -27.263 21.746 1.00 73.81 186 LEU A O 1
ATOM 1421 N N . MET A 1 187 ? 0.065 -27.302 19.598 1.00 71.75 187 MET A N 1
ATOM 1422 C CA . MET A 1 187 ? -0.864 -28.369 19.206 1.00 71.75 187 MET A CA 1
ATOM 1423 C C . MET A 1 187 ? -0.545 -29.697 19.896 1.00 71.75 187 MET A C 1
ATOM 1425 O O . MET A 1 187 ? -1.453 -30.333 20.425 1.00 71.75 187 MET A O 1
ATOM 1429 N N . VAL A 1 188 ? 0.723 -30.115 19.916 1.00 75.50 188 VAL A N 1
ATOM 1430 C CA . VAL A 1 188 ? 1.151 -31.362 20.573 1.00 75.50 188 VAL A CA 1
ATOM 1431 C C . VAL A 1 188 ? 0.904 -31.286 22.080 1.00 75.50 188 VAL A C 1
ATOM 1433 O O . VAL A 1 188 ? 0.271 -32.178 22.637 1.00 75.50 188 VAL A O 1
ATOM 1436 N N . ALA A 1 189 ? 1.282 -30.180 22.724 1.00 72.25 189 ALA A N 1
ATOM 1437 C CA . ALA A 1 189 ? 1.023 -29.940 24.140 1.00 72.25 189 ALA A CA 1
ATOM 1438 C C . ALA A 1 189 ? -0.483 -29.936 24.463 1.00 72.25 189 ALA A C 1
ATOM 1440 O O . ALA A 1 189 ? -0.910 -30.494 25.474 1.00 72.25 189 ALA A O 1
ATOM 1441 N N . ALA A 1 190 ? -1.318 -29.356 23.593 1.00 70.06 190 ALA A N 1
ATOM 1442 C CA . ALA A 1 190 ? -2.769 -29.394 23.749 1.00 70.06 190 ALA A CA 1
ATOM 1443 C C . ALA A 1 190 ? -3.320 -30.825 23.644 1.00 70.06 190 ALA A C 1
ATOM 1445 O O . ALA A 1 190 ? -4.154 -31.216 24.462 1.00 70.06 190 ALA A O 1
ATOM 1446 N N . VAL A 1 191 ? -2.832 -31.619 22.686 1.00 75.00 191 VAL A N 1
ATOM 1447 C CA . VAL A 1 191 ? -3.212 -33.031 22.521 1.00 75.00 191 VAL A CA 1
ATOM 1448 C C . VAL A 1 191 ? -2.797 -33.860 23.738 1.00 75.00 191 VAL A C 1
ATOM 1450 O O . VAL A 1 191 ? -3.623 -34.609 24.255 1.00 75.00 191 VAL A O 1
ATOM 1453 N N . ASP A 1 192 ? -1.586 -33.677 24.260 1.00 71.81 192 ASP A N 1
ATOM 1454 C CA . ASP A 1 192 ? -1.086 -34.407 25.433 1.00 71.81 192 ASP A CA 1
ATOM 1455 C C . ASP A 1 192 ? -1.857 -34.056 26.715 1.00 71.81 192 ASP A C 1
ATOM 1457 O O . ASP A 1 192 ? -2.180 -34.928 27.532 1.00 71.81 192 ASP A O 1
ATOM 1461 N N . VAL A 1 193 ? -2.217 -32.784 26.902 1.00 70.56 193 VAL A N 1
ATOM 1462 C CA . VAL A 1 193 ? -3.046 -32.352 28.039 1.00 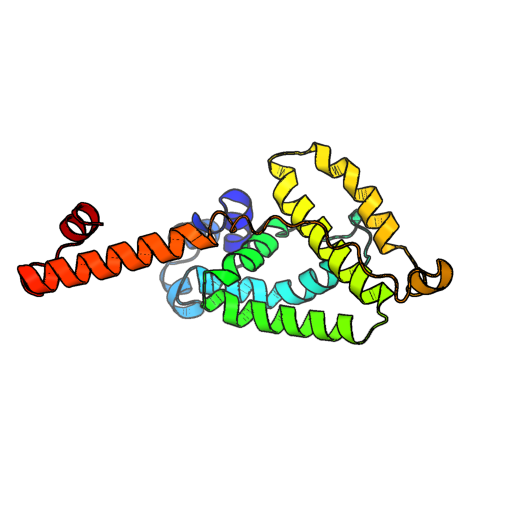70.56 193 VAL A CA 1
ATOM 1463 C C . VAL A 1 193 ? -4.460 -32.931 27.933 1.00 70.56 193 VAL A C 1
ATOM 1465 O O . VAL A 1 193 ? -5.002 -33.408 28.932 1.00 70.56 193 VAL A O 1
ATOM 1468 N N . VAL A 1 194 ? -5.051 -32.947 26.736 1.00 70.44 194 VAL A N 1
ATOM 1469 C CA . VAL A 1 194 ? -6.372 -33.551 26.503 1.00 70.44 194 VAL A CA 1
ATOM 1470 C C . VAL A 1 194 ? -6.331 -35.067 26.707 1.00 70.44 194 VAL A C 1
ATOM 1472 O O . VAL A 1 194 ? -7.230 -35.612 27.348 1.00 70.44 194 VAL A O 1
ATOM 1475 N N . ALA A 1 195 ? -5.284 -35.741 26.228 1.00 70.94 195 ALA A N 1
ATOM 1476 C CA . ALA A 1 195 ? -5.110 -37.184 26.369 1.00 70.94 195 ALA A CA 1
ATOM 1477 C C . ALA A 1 195 ? -4.874 -37.612 27.827 1.00 70.94 195 ALA A C 1
ATOM 1479 O O . ALA A 1 195 ? -5.371 -38.654 28.249 1.00 70.94 195 ALA A O 1
ATOM 1480 N N . SER A 1 196 ? -4.152 -36.807 28.612 1.00 72.31 196 SER A N 1
ATOM 1481 C CA . SER A 1 196 ? -3.830 -37.120 30.012 1.00 72.31 196 SER A CA 1
ATOM 1482 C C . SER A 1 196 ? -4.908 -36.701 31.015 1.00 72.31 196 SER A C 1
ATOM 1484 O O . SER A 1 196 ? -5.035 -37.331 32.063 1.00 72.31 196 SER A O 1
ATOM 1486 N N . SER A 1 197 ? -5.668 -35.636 30.731 1.00 69.75 197 SER A N 1
ATOM 1487 C CA . SER A 1 197 ? -6.558 -34.994 31.716 1.00 69.75 197 SER A CA 1
ATOM 1488 C C . SER A 1 197 ? -8.022 -34.856 31.273 1.00 69.75 197 SER A C 1
ATOM 1490 O O . SER A 1 197 ? -8.864 -34.491 32.093 1.00 69.75 197 SER A O 1
ATOM 1492 N N . GLY A 1 198 ? -8.349 -35.159 30.012 1.00 64.88 198 GLY A N 1
ATOM 1493 C CA . GLY A 1 198 ? -9.697 -35.026 29.451 1.00 64.88 198 GLY A CA 1
ATOM 1494 C C . GLY A 1 198 ? -10.070 -33.592 29.042 1.00 64.88 198 GLY A C 1
ATOM 1495 O O . GLY A 1 198 ? -9.556 -32.605 29.571 1.00 64.88 198 GLY A O 1
ATOM 1496 N N . LEU A 1 199 ? -11.004 -33.473 28.087 1.00 56.84 199 LEU A N 1
ATOM 1497 C CA . LEU A 1 199 ? -11.368 -32.209 27.422 1.00 56.84 199 LEU A CA 1
ATOM 1498 C C . LEU A 1 199 ? -11.893 -31.131 28.392 1.00 56.84 199 LEU A C 1
ATOM 150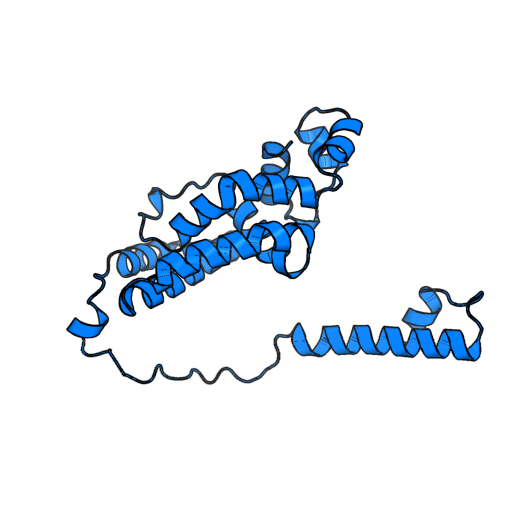0 O O . LEU A 1 199 ? -11.673 -29.943 28.182 1.00 56.84 199 LEU A O 1
ATOM 1504 N N . SER A 1 200 ? -12.550 -31.543 29.480 1.00 56.38 200 SER A N 1
ATOM 1505 C CA . SER A 1 200 ? -13.127 -30.647 30.491 1.00 56.38 200 SER A CA 1
ATOM 1506 C C . SER A 1 200 ? -12.094 -30.000 31.423 1.00 56.38 200 SER A C 1
ATOM 1508 O O . SER A 1 200 ? -12.445 -29.085 32.163 1.00 56.38 200 SER A O 1
ATOM 1510 N N . ALA A 1 201 ? -10.838 -30.464 31.412 1.00 54.94 201 ALA A N 1
ATOM 1511 C CA . ALA A 1 201 ? -9.758 -29.963 32.267 1.00 54.94 201 ALA A CA 1
ATOM 1512 C C . ALA A 1 201 ? -8.618 -29.271 31.488 1.00 54.94 201 ALA A C 1
ATOM 1514 O O . ALA A 1 201 ? -7.625 -28.847 32.093 1.00 54.94 201 ALA A O 1
ATOM 1515 N N . ALA A 1 202 ? -8.742 -29.148 30.163 1.00 57.31 202 ALA A N 1
ATOM 1516 C CA . ALA A 1 202 ? -7.761 -28.476 29.320 1.00 57.31 202 ALA A CA 1
ATOM 1517 C C . ALA A 1 202 ? -7.863 -26.948 29.494 1.00 57.31 202 ALA A C 1
ATOM 1519 O O . ALA A 1 202 ? -8.864 -26.327 29.151 1.00 57.31 202 ALA A O 1
ATOM 1520 N N . SER A 1 203 ? -6.815 -26.335 30.048 1.00 66.62 203 SER A N 1
ATOM 1521 C CA . SER A 1 203 ? -6.688 -24.882 30.216 1.00 66.62 203 SER A CA 1
ATOM 1522 C C . SER A 1 203 ? -5.472 -24.378 29.443 1.00 66.62 203 SER A C 1
ATOM 1524 O O . SER A 1 203 ? -4.407 -24.995 29.514 1.00 66.62 203 SER A O 1
ATOM 1526 N N . MET A 1 204 ? -5.608 -23.230 28.769 1.00 61.56 204 MET A N 1
ATOM 1527 C CA . MET A 1 204 ? -4.526 -22.547 28.037 1.00 61.56 204 MET A CA 1
ATOM 1528 C C . MET A 1 204 ? -3.262 -22.355 28.889 1.00 61.56 204 MET A C 1
ATOM 1530 O O . MET A 1 204 ? -2.153 -22.525 28.396 1.00 61.56 204 MET A O 1
ATOM 1534 N N . LEU A 1 205 ? -3.408 -22.108 30.195 1.00 60.25 205 LEU A N 1
ATOM 1535 C CA . LEU A 1 205 ? -2.272 -21.972 31.115 1.00 60.25 205 LEU A CA 1
ATOM 1536 C C . LEU A 1 205 ? -1.464 -23.268 31.292 1.00 60.25 205 LEU A C 1
ATOM 1538 O O . LEU A 1 205 ? -0.271 -23.206 31.570 1.00 60.25 205 LEU A O 1
ATOM 1542 N N . ARG A 1 206 ? -2.085 -24.447 31.150 1.00 60.19 206 ARG A N 1
ATOM 1543 C CA . ARG A 1 206 ? -1.381 -25.742 31.218 1.00 60.19 206 ARG A CA 1
ATOM 1544 C C . ARG A 1 206 ? -0.713 -26.098 29.897 1.00 60.19 206 ARG A C 1
ATOM 1546 O O . ARG A 1 206 ? 0.401 -26.615 29.921 1.00 60.19 206 ARG A O 1
ATOM 1553 N N . VAL A 1 207 ? -1.361 -25.775 28.779 1.00 57.53 207 VAL A N 1
ATOM 1554 C CA . VAL A 1 207 ? -0.799 -25.957 27.432 1.00 57.53 207 VAL A CA 1
ATOM 1555 C C . VAL A 1 207 ? 0.464 -25.109 27.272 1.00 57.53 207 VAL A C 1
ATOM 1557 O O . VAL A 1 207 ? 1.517 -25.645 26.954 1.00 57.53 207 VAL A O 1
ATOM 1560 N N . CYS A 1 208 ? 0.428 -23.827 27.650 1.00 60.53 208 CYS A N 1
ATOM 1561 C CA . CYS A 1 208 ? 1.620 -22.970 27.614 1.00 60.53 208 CYS A CA 1
ATOM 1562 C C . CYS A 1 208 ? 2.718 -23.373 28.616 1.00 60.53 208 CYS A C 1
ATOM 1564 O O . CYS A 1 208 ? 3.841 -22.905 28.499 1.00 60.53 208 CYS A O 1
ATOM 1566 N N . ARG A 1 209 ? 2.411 -24.207 29.623 1.00 62.56 209 ARG A N 1
ATOM 1567 C CA . ARG A 1 209 ? 3.413 -24.752 30.561 1.00 62.56 209 ARG A CA 1
ATOM 1568 C C . ARG A 1 209 ? 4.111 -26.004 30.019 1.00 62.56 209 ARG A C 1
ATOM 1570 O O . ARG A 1 209 ? 5.078 -26.458 30.621 1.00 62.56 209 ARG A O 1
ATOM 1577 N N . THR A 1 210 ? 3.549 -26.621 28.984 1.00 58.19 210 THR A N 1
ATOM 1578 C CA . THR A 1 210 ? 4.016 -27.894 28.414 1.00 58.19 210 THR A CA 1
ATOM 1579 C C . THR A 1 210 ? 4.570 -27.749 26.996 1.00 58.19 210 THR A C 1
ATOM 1581 O O . THR A 1 210 ? 5.292 -28.643 26.564 1.00 58.19 210 THR A O 1
ATOM 1584 N N . ALA A 1 211 ? 4.272 -26.638 26.314 1.00 56.03 211 ALA A N 1
ATOM 1585 C CA . ALA A 1 211 ? 4.942 -26.180 25.093 1.00 56.03 211 ALA A CA 1
ATOM 1586 C C . ALA A 1 211 ? 6.295 -25.515 25.394 1.00 56.03 211 ALA A C 1
ATOM 1588 O O . ALA A 1 211 ? 7.199 -25.637 24.533 1.00 56.03 211 ALA A O 1
#

Foldseek 3Di:
DLLQLLVCCVPPNNVPDALVSSCVSVVHDSVVCCVQQVGSLSSLLVNCLVCVLVLLLVQLAQDQPVPRDPRSPLVSLRLLVCLVVDVSSVVRNVVSVVVSLVVQVVAAPQSNVLSVVSNVLVSVCSVCCVPCVVSVVCSVVSNVSNPDDSCNCVVVVVPPPPPPPDCPPPPDPPCRPVVVVVVVLLVVLQVVCCVVPNPVPRDPVSSVVRD

Mean predicted aligned error: 12.31 Å

Nearest PDB structures (foldseek):
  3htj-assembly1_B  TM=5.890E-01  e=2.454E-02  Streptomyces lividans
  3ppb-assembly1_B  TM=5.374E-01  e=1.133E-02  Shewanella loihica PV-4
  3aqs-assembly2_C  TM=3.980E-01  e=4.565E-03  Corynebacterium glutamicum ATCC 13032
  3qkx-assembly1_B  TM=4.738E-01  e=4.046E-02  Haemophilus influenzae
  4xk4-assembly2_D  TM=3.005E-01  e=9.596E-02  Escherichia coli K-12